Protein AF-E9EGH3-F1 (afdb_monomer)

InterPro domains:
  IPR022085 Oxopyrrolidines biosynthesis cluster protein G [PF12311] (64-178)

Structure (mmCIF, N/CA/C/O backbone):
data_AF-E9EGH3-F1
#
_entry.id   AF-E9EGH3-F1
#
loop_
_atom_site.group_PDB
_atom_site.id
_atom_site.type_symbol
_atom_site.label_atom_id
_atom_site.label_alt_id
_atom_site.label_comp_id
_atom_site.label_asym_id
_atom_site.label_entity_id
_atom_site.label_seq_id
_atom_site.pdbx_PDB_ins_code
_atom_site.Cartn_x
_atom_site.Cartn_y
_atom_site.Cartn_z
_atom_site.occupancy
_atom_site.B_iso_or_equiv
_atom_site.auth_seq_id
_atom_site.auth_comp_id
_atom_site.auth_asym_id
_atom_site.auth_atom_id
_atom_site.pdbx_PDB_model_num
ATOM 1 N N . MET A 1 1 ? 11.524 -20.005 8.565 1.00 51.50 1 MET A N 1
ATOM 2 C CA . MET A 1 1 ? 12.190 -19.286 7.459 1.00 51.50 1 MET A CA 1
ATOM 3 C C . MET A 1 1 ? 12.401 -17.860 7.931 1.00 51.50 1 MET A C 1
ATOM 5 O O . MET A 1 1 ? 11.538 -17.380 8.654 1.00 51.50 1 MET A O 1
ATOM 9 N N . ALA A 1 2 ? 13.545 -17.239 7.644 1.00 59.47 2 ALA A N 1
ATOM 10 C CA . ALA A 1 2 ? 13.712 -15.813 7.928 1.00 59.47 2 ALA A CA 1
ATOM 11 C C . ALA A 1 2 ? 12.783 -15.025 6.990 1.00 59.47 2 ALA A C 1
ATOM 13 O O . ALA A 1 2 ? 12.702 -15.377 5.814 1.00 59.47 2 ALA A O 1
ATOM 14 N N . GLU A 1 3 ? 12.050 -14.038 7.509 1.00 68.88 3 GLU A N 1
ATOM 15 C CA . GLU A 1 3 ? 11.252 -13.142 6.663 1.00 68.88 3 GLU A CA 1
ATOM 16 C C . GLU A 1 3 ? 12.192 -12.324 5.765 1.00 68.88 3 GLU A C 1
ATOM 18 O O . GLU A 1 3 ? 13.293 -11.946 6.180 1.00 68.88 3 GLU A O 1
ATOM 23 N N . GLN A 1 4 ? 11.790 -12.118 4.510 1.00 76.88 4 GLN A N 1
ATOM 24 C CA . GLN A 1 4 ? 12.561 -11.338 3.548 1.00 76.88 4 GLN A CA 1
ATOM 25 C C . GLN A 1 4 ? 12.670 -9.888 4.029 1.00 76.88 4 GLN A C 1
ATOM 27 O O . GLN A 1 4 ? 11.673 -9.274 4.397 1.00 76.88 4 GLN A O 1
ATOM 32 N N . GLN A 1 5 ? 13.879 -9.325 4.003 1.00 81.81 5 GLN A N 1
ATOM 33 C CA . GLN A 1 5 ? 14.077 -7.920 4.344 1.00 81.81 5 GLN A CA 1
ATOM 34 C C . GLN A 1 5 ? 13.374 -7.024 3.318 1.00 81.81 5 GLN A C 1
ATOM 36 O O . GLN A 1 5 ? 13.545 -7.202 2.112 1.00 81.81 5 GLN A O 1
ATOM 41 N N . ILE A 1 6 ? 12.614 -6.047 3.807 1.00 85.62 6 ILE A N 1
ATOM 42 C CA . ILE A 1 6 ? 11.890 -5.091 2.973 1.00 85.62 6 ILE A CA 1
ATOM 43 C C . ILE A 1 6 ? 12.794 -3.886 2.664 1.00 85.62 6 ILE A C 1
ATOM 45 O O . ILE A 1 6 ? 13.386 -3.310 3.579 1.00 85.62 6 ILE A O 1
ATOM 49 N N . ASP A 1 7 ? 12.902 -3.486 1.392 1.00 83.81 7 ASP A N 1
ATOM 50 C CA . ASP A 1 7 ? 13.669 -2.302 0.979 1.00 83.81 7 ASP A CA 1
ATOM 51 C C . ASP A 1 7 ? 12.763 -1.069 0.827 1.00 83.81 7 ASP A C 1
ATOM 53 O O . ASP A 1 7 ? 11.904 -0.998 -0.049 1.00 83.81 7 ASP A O 1
ATOM 57 N N . PHE A 1 8 ? 12.995 -0.058 1.667 1.00 84.69 8 PHE A N 1
ATOM 58 C CA . PHE A 1 8 ? 12.287 1.228 1.637 1.00 84.69 8 PHE A CA 1
ATOM 59 C C . PHE A 1 8 ? 13.170 2.406 1.217 1.00 84.69 8 PHE A C 1
ATOM 61 O O . PHE A 1 8 ? 12.736 3.562 1.285 1.00 84.69 8 PHE A O 1
ATOM 68 N N . SER A 1 9 ? 14.409 2.151 0.786 1.00 82.06 9 SER A N 1
ATOM 69 C CA . SER A 1 9 ? 15.420 3.181 0.495 1.00 82.06 9 SER A CA 1
ATOM 70 C C . SER A 1 9 ? 14.943 4.238 -0.504 1.00 82.06 9 SER A C 1
ATOM 72 O O . SER A 1 9 ? 15.357 5.398 -0.463 1.00 82.06 9 SER A O 1
ATOM 74 N N . ARG A 1 10 ? 14.016 3.855 -1.382 1.00 79.00 10 ARG A N 1
ATOM 75 C CA . ARG A 1 10 ? 13.496 4.701 -2.452 1.00 79.00 10 ARG A CA 1
ATOM 76 C C . ARG A 1 10 ? 12.094 5.254 -2.191 1.00 79.00 10 ARG A C 1
ATOM 78 O O . ARG A 1 10 ? 11.562 5.918 -3.075 1.00 79.00 10 ARG A O 1
ATOM 85 N N . LEU A 1 11 ? 11.493 5.010 -1.028 1.00 80.81 11 LEU A N 1
ATOM 86 C CA . LEU A 1 11 ? 10.106 5.393 -0.741 1.00 80.81 11 LEU A CA 1
ATOM 87 C C . LEU A 1 11 ? 9.911 6.922 -0.673 1.00 80.81 11 LEU A C 1
ATOM 89 O O . LEU A 1 11 ? 8.972 7.459 -1.254 1.00 80.81 11 LEU A O 1
ATOM 93 N N . ARG A 1 12 ? 10.824 7.629 0.006 1.00 73.00 12 ARG A N 1
ATOM 94 C CA . ARG A 1 12 ? 10.679 9.059 0.360 1.00 73.00 12 ARG A CA 1
ATOM 95 C C . ARG A 1 12 ? 11.046 10.023 -0.762 1.00 73.00 12 ARG A C 1
ATOM 97 O O . ARG A 1 12 ? 10.495 11.109 -0.862 1.00 73.00 12 ARG A O 1
ATOM 104 N N . ASN A 1 13 ? 11.949 9.614 -1.646 1.00 72.06 13 ASN A N 1
ATOM 105 C CA . ASN A 1 13 ? 12.476 10.488 -2.698 1.00 72.06 13 ASN A CA 1
ATOM 106 C C . ASN A 1 13 ? 11.563 10.578 -3.930 1.00 72.06 13 ASN A C 1
ATOM 108 O O . ASN A 1 13 ? 11.879 11.299 -4.872 1.00 72.06 13 ASN A O 1
ATOM 112 N N . ARG A 1 14 ? 10.465 9.815 -3.960 1.00 71.88 14 ARG A N 1
ATOM 113 C CA . ARG A 1 14 ? 9.626 9.679 -5.154 1.00 71.88 14 ARG A CA 1
ATOM 114 C C . ARG A 1 14 ? 8.393 10.551 -5.137 1.00 71.88 14 ARG A C 1
ATOM 116 O O . ARG A 1 14 ? 7.870 10.839 -6.205 1.00 71.88 14 ARG A O 1
ATOM 123 N N . ASP A 1 15 ? 7.884 10.942 -3.974 1.00 78.44 15 ASP A N 1
ATOM 124 C CA . ASP A 1 15 ? 6.613 11.647 -3.950 1.00 78.44 15 ASP A CA 1
ATOM 125 C C . ASP A 1 15 ? 6.429 12.575 -2.757 1.00 78.44 15 ASP A C 1
ATOM 127 O O . ASP A 1 15 ? 6.537 12.157 -1.610 1.00 78.44 15 ASP A O 1
ATOM 131 N N . GLU A 1 16 ? 6.076 13.825 -3.048 1.00 82.38 16 GLU A N 1
ATOM 132 C CA . GLU A 1 16 ? 5.828 14.868 -2.049 1.00 82.38 16 GLU A CA 1
ATOM 133 C C . GLU A 1 16 ? 4.604 14.596 -1.164 1.00 82.38 16 GLU A C 1
ATOM 135 O O . GLU A 1 16 ? 4.468 15.200 -0.103 1.00 82.38 16 GLU A O 1
ATOM 140 N N . LEU A 1 17 ? 3.711 13.688 -1.576 1.00 86.56 17 LEU A N 1
ATOM 141 C CA . LEU A 1 17 ? 2.549 13.292 -0.783 1.00 86.56 17 LEU A CA 1
ATOM 142 C C . LEU A 1 17 ? 2.858 12.131 0.176 1.00 86.56 17 LEU A C 1
ATOM 144 O O . LEU A 1 17 ? 1.959 11.707 0.904 1.00 86.56 17 LEU A O 1
ATOM 148 N N . VAL A 1 18 ? 4.088 11.603 0.193 1.00 90.12 18 VAL A N 1
ATOM 149 C CA . VAL A 1 18 ? 4.506 10.601 1.184 1.00 90.12 18 VAL A CA 1
ATOM 150 C C . VAL A 1 18 ? 4.712 11.268 2.543 1.00 90.12 18 VAL A C 1
ATOM 152 O O . VAL A 1 18 ? 5.403 12.275 2.667 1.00 90.12 18 VAL A O 1
ATOM 155 N N . ILE A 1 19 ? 4.113 10.686 3.581 1.00 93.19 19 ILE A N 1
ATOM 156 C CA . ILE A 1 19 ? 4.208 11.182 4.955 1.00 93.19 19 ILE A CA 1
ATOM 157 C C . ILE A 1 19 ? 5.340 10.446 5.681 1.00 93.19 19 ILE A C 1
ATOM 159 O O . ILE A 1 19 ? 5.179 9.294 6.085 1.00 93.19 19 ILE A O 1
ATOM 163 N N . ASP A 1 20 ? 6.468 11.122 5.902 1.00 92.00 20 ASP A N 1
ATOM 164 C CA . ASP A 1 20 ? 7.653 10.534 6.550 1.00 92.00 20 ASP A CA 1
ATOM 165 C C . ASP A 1 20 ? 7.368 9.949 7.935 1.00 92.00 20 ASP A C 1
ATOM 167 O O . ASP A 1 20 ? 7.879 8.886 8.287 1.00 92.00 20 ASP A O 1
ATOM 171 N N . GLU A 1 21 ? 6.547 10.629 8.735 1.00 94.75 21 GLU A N 1
ATOM 172 C CA . GLU A 1 21 ? 6.160 10.146 10.060 1.00 94.75 21 GLU A CA 1
ATOM 173 C C . GLU A 1 21 ? 5.427 8.803 9.972 1.00 94.75 21 GLU A C 1
ATOM 175 O O . GLU A 1 21 ? 5.762 7.864 10.695 1.00 94.75 21 GLU A O 1
ATOM 180 N N . LEU A 1 22 ? 4.489 8.688 9.031 1.00 94.88 22 LEU A N 1
ATOM 181 C CA . LEU A 1 22 ? 3.713 7.476 8.809 1.00 94.88 22 LEU A CA 1
ATOM 182 C C . LEU A 1 22 ? 4.610 6.319 8.353 1.00 94.88 22 LEU A C 1
ATOM 184 O O . LEU A 1 22 ? 4.490 5.207 8.866 1.00 94.88 22 LEU A O 1
ATOM 188 N N . VAL A 1 23 ? 5.559 6.599 7.454 1.00 94.56 23 VAL A N 1
ATOM 189 C CA . VAL A 1 23 ? 6.588 5.636 7.037 1.00 94.56 23 VAL A CA 1
ATOM 190 C C . VAL A 1 23 ? 7.415 5.181 8.236 1.00 94.56 23 VAL A C 1
ATOM 192 O O . VAL A 1 23 ? 7.571 3.986 8.445 1.00 94.56 23 VAL A O 1
ATOM 195 N N . ASN A 1 24 ? 7.931 6.105 9.050 1.00 94.19 24 ASN A N 1
ATOM 196 C CA . ASN A 1 24 ? 8.745 5.755 10.218 1.00 94.19 24 ASN A CA 1
ATOM 197 C C . ASN A 1 24 ? 7.979 4.857 11.200 1.00 94.19 24 ASN A C 1
ATOM 199 O O . ASN A 1 24 ? 8.540 3.883 11.698 1.00 94.19 24 ASN A O 1
ATOM 203 N N . LYS A 1 25 ? 6.699 5.153 11.458 1.00 95.56 25 LYS A N 1
ATOM 204 C CA . LYS A 1 25 ? 5.855 4.316 12.322 1.00 95.56 25 LYS A CA 1
ATOM 205 C C . LYS A 1 25 ? 5.621 2.927 11.734 1.00 95.56 25 LYS A C 1
ATOM 207 O O . LYS A 1 25 ? 5.701 1.950 12.475 1.00 95.56 25 LYS A O 1
ATOM 212 N N . PHE A 1 26 ? 5.409 2.831 10.421 1.00 95.25 26 PHE A N 1
ATOM 213 C CA . PHE A 1 26 ? 5.328 1.543 9.737 1.00 95.25 26 PHE A CA 1
ATOM 214 C C . PHE A 1 26 ? 6.619 0.733 9.911 1.00 95.25 26 PHE A C 1
ATOM 216 O O . PHE A 1 26 ? 6.553 -0.417 10.325 1.00 95.25 26 PHE A O 1
ATOM 223 N N . LEU A 1 27 ? 7.788 1.333 9.655 1.00 92.81 27 LEU A N 1
ATOM 224 C CA . LEU A 1 27 ? 9.081 0.642 9.754 1.00 92.81 27 LEU A CA 1
ATOM 225 C C . LEU A 1 27 ? 9.330 0.089 11.156 1.00 92.81 27 LEU A C 1
ATOM 227 O O . LEU A 1 27 ? 9.709 -1.067 11.306 1.00 92.81 27 LEU A O 1
ATOM 231 N N . LEU A 1 28 ? 9.043 0.888 12.188 1.00 93.19 28 LEU A N 1
ATOM 232 C CA . LEU A 1 28 ? 9.163 0.435 13.572 1.00 93.19 28 LEU A CA 1
ATOM 233 C C . LEU A 1 28 ? 8.292 -0.793 13.833 1.00 93.19 28 LEU A C 1
ATOM 235 O O . LEU A 1 28 ? 8.758 -1.737 14.473 1.00 93.19 28 LEU A O 1
ATOM 239 N N . ALA A 1 29 ? 7.048 -0.774 13.346 1.00 93.19 29 ALA A N 1
ATOM 240 C CA . ALA A 1 29 ? 6.140 -1.904 13.458 1.00 93.19 29 ALA A CA 1
ATOM 241 C C . ALA A 1 29 ? 6.658 -3.117 12.674 1.00 93.19 29 ALA A C 1
ATOM 243 O O . ALA A 1 29 ? 6.612 -4.227 13.202 1.00 93.19 29 ALA A O 1
ATOM 244 N N . ALA A 1 30 ? 7.190 -2.900 11.468 1.00 90.69 30 ALA A N 1
ATOM 245 C CA . ALA A 1 30 ? 7.679 -3.946 10.581 1.00 90.69 30 ALA A CA 1
ATOM 246 C C . ALA A 1 30 ? 8.913 -4.678 11.098 1.00 90.69 30 ALA A C 1
ATOM 248 O O . ALA A 1 30 ? 8.968 -5.904 11.006 1.00 90.69 30 ALA A O 1
ATOM 249 N N . ASP A 1 31 ? 9.830 -3.946 11.724 1.00 90.00 31 ASP A N 1
ATOM 250 C CA . ASP A 1 31 ? 11.038 -4.496 12.338 1.00 90.00 31 ASP A CA 1
ATOM 251 C C . ASP A 1 31 ? 10.766 -5.188 13.686 1.00 90.00 31 ASP A C 1
ATOM 253 O O . ASP A 1 31 ? 11.632 -5.878 14.233 1.00 90.00 31 ASP A O 1
ATOM 257 N N . ALA A 1 32 ? 9.578 -4.997 14.272 1.00 88.62 32 ALA A N 1
ATOM 258 C CA . ALA A 1 32 ? 9.232 -5.614 15.544 1.00 88.62 32 ALA A CA 1
ATOM 259 C C . ALA A 1 32 ? 8.977 -7.124 15.372 1.00 88.62 32 ALA A C 1
ATOM 261 O O . ALA A 1 32 ? 8.274 -7.529 14.440 1.00 88.62 32 ALA A O 1
ATOM 262 N N . PRO A 1 33 ? 9.463 -7.986 16.288 1.00 86.75 33 PRO A N 1
ATOM 263 C CA . PRO A 1 33 ? 9.299 -9.423 16.132 1.00 86.75 33 PRO A CA 1
ATOM 264 C C . PRO A 1 33 ? 7.814 -9.830 16.062 1.00 86.75 33 PRO A C 1
ATOM 266 O O . PRO A 1 33 ? 6.999 -9.324 16.849 1.00 86.75 33 PRO A O 1
ATOM 269 N N . PRO A 1 34 ? 7.437 -10.761 15.165 1.00 84.62 34 PRO A N 1
ATOM 270 C CA . PRO A 1 34 ? 6.063 -11.232 15.048 1.00 84.62 34 PRO A CA 1
ATOM 271 C C . PRO A 1 34 ? 5.478 -11.722 16.377 1.00 84.62 34 PRO A C 1
ATOM 273 O O . PRO A 1 34 ? 6.169 -12.350 17.177 1.00 84.62 34 PRO A O 1
ATOM 276 N N . ARG A 1 35 ? 4.177 -11.471 16.585 1.00 83.00 35 ARG A N 1
ATOM 277 C CA . ARG A 1 35 ? 3.399 -11.932 17.756 1.00 83.00 35 ARG A CA 1
ATOM 278 C C . ARG A 1 35 ? 3.931 -11.450 19.115 1.00 83.00 35 ARG A C 1
ATOM 280 O O . ARG A 1 35 ? 3.707 -12.100 20.134 1.00 83.00 35 ARG A O 1
ATOM 287 N N . THR A 1 36 ? 4.611 -10.306 19.147 1.00 88.00 36 THR A N 1
ATOM 288 C CA . THR A 1 36 ? 5.046 -9.669 20.397 1.00 88.00 36 THR A CA 1
ATOM 289 C C . THR A 1 36 ? 4.117 -8.523 20.812 1.00 88.00 36 THR A C 1
ATOM 291 O O . THR A 1 36 ? 3.523 -7.871 19.947 1.00 88.00 36 THR A O 1
ATOM 294 N N . PRO A 1 37 ? 4.003 -8.227 22.125 1.00 88.75 37 PRO A N 1
ATOM 295 C CA . PRO A 1 37 ? 3.302 -7.033 22.601 1.00 88.75 37 PRO A CA 1
ATOM 296 C C . PRO A 1 37 ? 3.853 -5.736 21.993 1.00 88.75 37 PRO A C 1
ATOM 298 O O . PRO A 1 37 ? 3.074 -4.869 21.61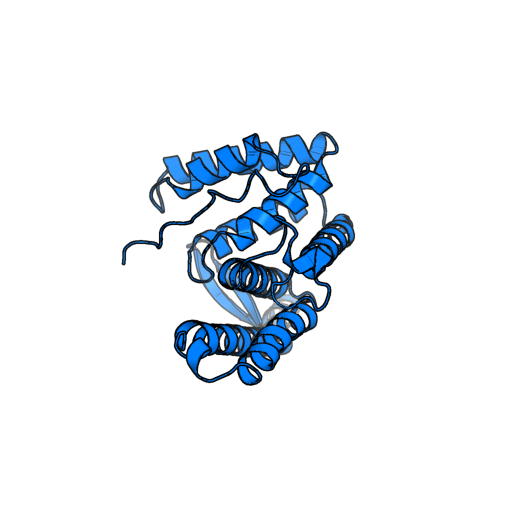6 1.00 88.75 37 PRO A O 1
ATOM 301 N N . ASP A 1 38 ? 5.176 -5.655 21.820 1.00 90.81 38 ASP A N 1
ATOM 302 C CA . ASP A 1 38 ? 5.869 -4.520 21.193 1.00 90.81 38 ASP A CA 1
ATOM 303 C C . ASP A 1 38 ? 5.399 -4.287 19.748 1.00 90.81 38 ASP A C 1
ATOM 305 O O . ASP A 1 38 ? 5.033 -3.171 19.380 1.00 90.81 38 ASP A O 1
ATOM 309 N N . ARG A 1 39 ? 5.303 -5.348 18.930 1.00 88.69 39 ARG A N 1
ATOM 310 C CA . ARG A 1 39 ? 4.768 -5.236 17.563 1.00 88.69 39 ARG A CA 1
ATOM 311 C C . ARG A 1 39 ? 3.335 -4.709 17.555 1.00 88.69 39 ARG A C 1
ATOM 313 O O . ARG A 1 39 ? 3.003 -3.854 16.737 1.00 88.69 39 ARG A O 1
ATOM 320 N N . ARG A 1 40 ? 2.490 -5.193 18.469 1.00 88.94 40 ARG A N 1
ATOM 321 C CA . ARG A 1 40 ? 1.098 -4.734 18.582 1.00 88.94 40 ARG A CA 1
ATOM 322 C C . ARG A 1 40 ? 1.025 -3.249 18.933 1.00 88.94 40 ARG A C 1
ATOM 324 O O . ARG A 1 40 ? 0.254 -2.525 18.310 1.00 88.94 40 ARG A O 1
ATOM 331 N N . GLU A 1 41 ? 1.819 -2.799 19.899 1.00 92.50 41 GLU A N 1
ATOM 332 C CA . GLU A 1 41 ? 1.892 -1.388 20.290 1.00 92.50 41 GLU A CA 1
ATOM 333 C C . GLU A 1 41 ? 2.316 -0.504 19.111 1.00 92.50 41 GLU A C 1
ATOM 335 O O . GLU A 1 41 ? 1.648 0.479 18.795 1.00 92.50 41 GLU A O 1
ATOM 340 N N . LYS A 1 42 ? 3.340 -0.916 18.363 1.00 93.69 42 LYS A N 1
ATOM 341 C CA . LYS A 1 42 ? 3.812 -0.178 17.184 1.00 93.69 42 LYS A CA 1
ATOM 342 C C . LYS A 1 42 ? 2.801 -0.150 16.035 1.00 93.69 42 LYS A C 1
ATOM 344 O O . LYS A 1 42 ? 2.678 0.874 15.366 1.00 93.69 42 LYS A O 1
ATOM 349 N N . ILE A 1 43 ? 2.029 -1.222 15.826 1.00 91.38 43 ILE A N 1
ATOM 350 C CA . ILE A 1 43 ? 0.897 -1.217 14.880 1.00 91.38 43 ILE A CA 1
ATOM 351 C C . ILE A 1 43 ? -0.173 -0.211 15.328 1.00 91.38 43 ILE A C 1
ATOM 353 O O . ILE A 1 43 ? -0.694 0.534 14.500 1.00 91.38 43 ILE A O 1
ATOM 357 N N . ILE A 1 44 ? -0.476 -0.139 16.629 1.00 92.06 44 ILE A N 1
ATOM 358 C CA . ILE A 1 44 ? -1.425 0.844 17.176 1.00 92.06 44 ILE A CA 1
ATOM 359 C C . ILE A 1 44 ? -0.916 2.273 16.955 1.00 92.06 44 ILE A C 1
ATOM 361 O O . ILE A 1 44 ? -1.696 3.149 16.573 1.00 92.06 44 ILE A O 1
ATOM 365 N N . GLU A 1 45 ? 0.378 2.526 17.155 1.00 94.38 45 GLU A N 1
ATOM 366 C CA . GLU A 1 45 ? 0.978 3.832 16.868 1.00 94.38 45 GLU A CA 1
ATOM 367 C C . GLU A 1 45 ? 0.904 4.185 15.380 1.00 94.38 45 GLU A C 1
ATOM 369 O O . GLU A 1 45 ? 0.527 5.305 15.028 1.00 94.38 45 GLU A O 1
ATOM 374 N N . PHE A 1 46 ? 1.222 3.230 14.503 1.00 95.62 46 PHE A N 1
ATOM 375 C CA . PHE A 1 46 ? 1.088 3.387 13.057 1.00 95.62 46 PHE A CA 1
ATOM 376 C C . PHE A 1 46 ? -0.354 3.726 12.668 1.00 95.62 46 PHE A C 1
ATOM 378 O O . PHE A 1 46 ? -0.593 4.710 11.967 1.00 95.62 46 PHE A O 1
ATOM 385 N N . PHE A 1 47 ? -1.333 2.999 13.203 1.00 94.88 47 PHE A N 1
ATOM 386 C CA . PHE A 1 47 ? -2.744 3.271 12.944 1.00 94.88 47 PHE A CA 1
ATOM 387 C C . PHE A 1 47 ? -3.199 4.623 13.510 1.00 94.88 47 PHE A C 1
ATOM 389 O O . PHE A 1 47 ? -3.941 5.360 12.862 1.00 94.88 47 PHE A O 1
ATOM 396 N N . SER A 1 48 ? -2.713 5.006 14.690 1.00 94.75 48 SER A N 1
ATOM 397 C CA . SER A 1 48 ? -2.983 6.325 15.280 1.00 94.75 48 SER A CA 1
ATOM 398 C C . SER A 1 48 ? -2.427 7.457 14.408 1.00 94.75 48 SER A C 1
ATOM 400 O O . SER A 1 48 ? -3.069 8.498 14.255 1.00 94.75 48 SER A O 1
ATOM 402 N N . CYS A 1 49 ? -1.274 7.234 13.774 1.00 96.31 49 CYS A N 1
ATOM 403 C CA . CYS A 1 49 ? -0.686 8.148 12.801 1.00 96.31 49 CYS A CA 1
ATOM 404 C C . CYS A 1 49 ? -1.583 8.288 11.555 1.00 96.31 49 CYS A C 1
ATOM 406 O O . CYS A 1 49 ? -1.932 9.406 11.169 1.00 96.31 49 CYS A O 1
ATOM 408 N N . ILE A 1 50 ? -2.068 7.170 10.993 1.00 95.62 50 ILE A N 1
ATOM 409 C CA . ILE A 1 50 ? -3.061 7.164 9.896 1.00 95.62 50 ILE A CA 1
ATOM 410 C C . ILE A 1 50 ? -4.297 7.980 10.279 1.00 95.62 50 ILE A C 1
ATOM 412 O O . ILE A 1 50 ? -4.757 8.827 9.506 1.00 95.62 50 ILE A O 1
ATOM 416 N N . GLN A 1 51 ? -4.832 7.746 11.479 1.00 94.69 51 GLN A N 1
ATOM 417 C CA . GLN A 1 51 ? -6.001 8.457 11.986 1.00 94.69 51 GLN A CA 1
ATOM 418 C C . GLN A 1 51 ? -5.775 9.957 12.085 1.00 94.69 51 GLN A C 1
ATOM 420 O O . GLN A 1 51 ? -6.647 10.730 11.681 1.00 94.69 51 GLN A O 1
ATOM 425 N N . HIS A 1 52 ? -4.628 10.362 12.627 1.00 95.69 52 HIS A N 1
ATOM 426 C CA . HIS A 1 52 ? -4.271 11.763 12.770 1.00 95.69 52 HIS A CA 1
ATOM 427 C C . HIS A 1 52 ? -4.281 12.464 11.409 1.00 95.69 52 HIS A C 1
ATOM 429 O O . HIS A 1 52 ? -5.060 13.398 11.217 1.00 95.69 52 HIS A O 1
ATOM 435 N N . PHE A 1 53 ? -3.507 11.956 10.444 1.00 96.31 53 PHE A N 1
ATOM 436 C CA . PHE A 1 53 ? -3.385 12.566 9.116 1.00 96.31 53 PHE A CA 1
ATOM 437 C C . PHE A 1 53 ? -4.683 12.518 8.305 1.00 96.31 53 PHE A C 1
ATOM 439 O O . PHE A 1 53 ? -5.012 13.464 7.586 1.00 96.31 53 PHE A O 1
ATOM 446 N N . SER A 1 54 ? -5.474 11.458 8.461 1.00 94.25 54 SER A N 1
ATOM 447 C CA . SER A 1 54 ? -6.790 11.369 7.820 1.00 94.25 54 SER A CA 1
ATOM 448 C C . SER A 1 54 ? -7.747 12.451 8.335 1.00 94.25 54 SER A C 1
ATOM 450 O O . SER A 1 54 ? -8.448 13.085 7.545 1.00 94.25 54 SER A O 1
ATOM 452 N N . LYS A 1 55 ? -7.752 12.711 9.651 1.00 92.81 55 LYS A N 1
ATOM 453 C CA . LYS A 1 55 ? -8.630 13.706 10.294 1.00 92.81 55 LYS A CA 1
ATOM 454 C C . LYS A 1 55 ? -8.186 15.150 10.056 1.00 92.81 55 LYS A C 1
ATOM 456 O O . LYS A 1 55 ? -9.023 16.047 10.092 1.00 92.81 55 LYS A O 1
ATOM 461 N N . THR A 1 56 ? -6.903 15.383 9.790 1.00 93.69 56 THR A N 1
ATOM 462 C CA . THR A 1 56 ? -6.348 16.715 9.497 1.00 93.69 56 THR A CA 1
ATOM 463 C C . THR A 1 56 ? -6.386 17.080 8.009 1.00 93.69 56 THR A C 1
ATOM 465 O O . THR A 1 56 ? -5.838 18.102 7.610 1.00 93.69 56 THR A O 1
ATOM 468 N N . GLY A 1 57 ? -7.084 16.292 7.181 1.00 91.25 57 GLY A N 1
ATOM 469 C CA . GLY A 1 57 ? -7.313 16.602 5.766 1.00 91.25 57 GLY A CA 1
ATOM 470 C C . GLY A 1 57 ? -6.240 16.072 4.811 1.00 91.25 57 GLY A C 1
ATOM 471 O O . GLY A 1 57 ? -6.312 16.339 3.614 1.00 91.25 57 GLY A O 1
ATOM 472 N N . HIS A 1 58 ? -5.291 15.268 5.295 1.00 95.00 58 HIS A N 1
ATOM 473 C CA . HIS A 1 58 ? -4.210 14.680 4.494 1.00 95.00 58 HIS A CA 1
ATOM 474 C C . HIS A 1 58 ? -4.543 13.275 3.968 1.00 95.00 58 HIS A C 1
ATOM 476 O O . HIS A 1 58 ? -3.649 12.476 3.699 1.00 95.00 58 HIS A O 1
ATOM 482 N N . VAL A 1 59 ? -5.827 12.953 3.786 1.00 94.19 59 VAL A N 1
ATOM 483 C CA . VAL A 1 59 ? -6.277 11.609 3.374 1.00 94.19 59 VAL A CA 1
ATOM 484 C C . VAL A 1 59 ? -5.625 11.126 2.069 1.00 94.19 59 VAL A C 1
ATOM 486 O O . VAL A 1 59 ? -5.245 9.966 1.959 1.00 94.19 59 VAL A O 1
ATOM 489 N N . LEU A 1 60 ? -5.397 12.019 1.099 1.00 94.25 60 LEU A N 1
ATOM 490 C CA . LEU A 1 60 ? -4.738 11.658 -0.163 1.00 94.25 60 LEU A CA 1
ATOM 491 C C . LEU A 1 60 ? -3.249 11.322 0.022 1.00 94.25 60 LEU A C 1
ATOM 493 O O . LEU A 1 60 ? -2.727 10.440 -0.663 1.00 94.25 60 LEU A O 1
ATOM 497 N N . CYS A 1 61 ? -2.579 12.000 0.957 1.00 94.50 61 CYS A N 1
ATOM 498 C CA . CYS A 1 61 ? -1.199 11.710 1.345 1.00 94.50 61 CYS A CA 1
ATOM 499 C C . CYS A 1 61 ? -1.114 10.355 2.056 1.00 94.50 61 CYS A C 1
ATOM 501 O O . CYS A 1 61 ? -0.230 9.552 1.762 1.00 94.50 61 CYS A O 1
ATOM 503 N N . VAL A 1 62 ? -2.083 10.056 2.929 1.00 95.69 62 VAL A N 1
ATOM 504 C CA . VAL A 1 62 ? -2.214 8.738 3.569 1.00 95.69 62 VAL A CA 1
ATOM 505 C C . VAL A 1 62 ? -2.377 7.649 2.509 1.00 95.69 62 VAL A C 1
ATOM 507 O O . VAL A 1 62 ? -1.583 6.714 2.486 1.00 95.69 62 VAL A O 1
ATOM 510 N N . PHE A 1 63 ? -3.325 7.795 1.577 1.00 95.25 63 PHE A N 1
ATOM 511 C CA . PHE A 1 63 ? -3.532 6.830 0.490 1.00 95.25 63 PHE A CA 1
ATOM 512 C C . PHE A 1 63 ? -2.274 6.620 -0.351 1.00 95.25 63 PHE A C 1
ATOM 514 O O . PHE A 1 63 ? -1.860 5.482 -0.561 1.00 95.25 63 PHE A O 1
ATOM 521 N N . THR A 1 64 ? -1.625 7.708 -0.775 1.00 94.12 64 THR A N 1
ATOM 522 C CA . THR A 1 64 ? -0.352 7.630 -1.505 1.00 94.12 64 THR A CA 1
ATOM 523 C C . THR A 1 64 ? 0.703 6.867 -0.706 1.00 94.12 64 THR A C 1
ATOM 525 O O . THR A 1 64 ? 1.387 6.007 -1.260 1.00 94.12 64 THR A O 1
ATOM 528 N N . THR A 1 65 ? 0.838 7.173 0.585 1.00 95.19 65 THR A N 1
ATOM 529 C CA . THR A 1 65 ? 1.845 6.547 1.445 1.00 95.19 65 THR A CA 1
ATOM 530 C C . THR A 1 65 ? 1.585 5.049 1.581 1.00 95.19 65 THR A C 1
ATOM 532 O O . THR A 1 65 ? 2.516 4.269 1.419 1.00 95.19 65 THR A O 1
ATOM 535 N N . LEU A 1 66 ? 0.332 4.630 1.795 1.00 95.38 66 LEU A N 1
ATOM 536 C CA . LEU A 1 66 ? -0.035 3.213 1.902 1.00 95.38 66 LEU A CA 1
ATOM 537 C C . LEU A 1 66 ? 0.203 2.450 0.591 1.00 95.38 66 LEU A C 1
ATOM 539 O O . LEU A 1 66 ? 0.771 1.365 0.627 1.00 95.38 66 LEU A O 1
ATOM 543 N N . ILE A 1 67 ? -0.142 3.034 -0.564 1.00 94.00 67 ILE A N 1
ATOM 544 C CA . ILE A 1 67 ? 0.136 2.445 -1.890 1.00 94.00 67 ILE A CA 1
ATOM 545 C C . ILE A 1 67 ? 1.642 2.242 -2.087 1.00 94.00 67 ILE A C 1
ATOM 547 O O . ILE A 1 67 ? 2.087 1.192 -2.549 1.00 94.00 67 ILE A O 1
ATOM 551 N N . ARG A 1 68 ? 2.450 3.245 -1.729 1.00 93.62 68 ARG A N 1
ATOM 552 C CA . ARG A 1 68 ? 3.908 3.159 -1.860 1.00 93.62 68 ARG A CA 1
ATOM 553 C C . ARG A 1 68 ? 4.508 2.156 -0.870 1.00 93.62 68 ARG A C 1
ATOM 555 O O . ARG A 1 68 ? 5.391 1.403 -1.262 1.00 93.62 68 ARG A O 1
ATOM 562 N N . LEU A 1 69 ? 4.005 2.084 0.364 1.00 95.31 69 LEU A N 1
ATOM 563 C CA . LEU A 1 69 ? 4.403 1.042 1.316 1.00 95.31 69 LEU A CA 1
ATOM 564 C C . LEU A 1 69 ? 4.094 -0.351 0.757 1.00 95.31 69 LEU A C 1
ATOM 566 O O . LEU A 1 69 ? 4.997 -1.178 0.698 1.00 95.31 69 LEU A O 1
ATOM 570 N N . ALA A 1 70 ? 2.874 -0.573 0.261 1.00 94.56 70 ALA A N 1
ATOM 571 C CA . ALA A 1 70 ? 2.461 -1.835 -0.351 1.00 94.56 70 ALA A CA 1
ATOM 572 C C . ALA A 1 70 ? 3.370 -2.263 -1.513 1.00 94.56 70 ALA A C 1
ATOM 574 O O . ALA A 1 70 ? 3.717 -3.435 -1.617 1.00 94.56 70 ALA A O 1
ATOM 575 N N . SER A 1 71 ? 3.811 -1.313 -2.345 1.00 93.25 71 SER A N 1
ATOM 576 C CA . SER A 1 71 ? 4.748 -1.602 -3.439 1.00 93.25 71 SER A CA 1
ATOM 577 C C . SER A 1 71 ? 6.129 -2.061 -2.958 1.00 93.25 71 SER A C 1
ATOM 579 O O . SER A 1 71 ? 6.805 -2.809 -3.649 1.00 93.25 71 SER A O 1
ATOM 581 N N . CYS A 1 72 ? 6.573 -1.655 -1.768 1.00 93.25 72 CYS A N 1
ATOM 582 C CA . CYS A 1 72 ? 7.881 -2.063 -1.253 1.00 93.25 72 CYS A CA 1
ATOM 583 C C . CYS A 1 72 ? 7.846 -3.426 -0.552 1.00 93.25 72 CYS A C 1
ATOM 585 O O . CYS A 1 72 ? 8.880 -4.080 -0.459 1.00 93.25 72 CYS A O 1
ATOM 587 N N . ILE A 1 73 ? 6.689 -3.859 -0.046 1.00 92.50 73 ILE A N 1
ATOM 588 C CA . ILE A 1 73 ? 6.563 -5.101 0.723 1.00 92.50 73 ILE A CA 1
ATOM 589 C C . ILE A 1 73 ? 6.549 -6.294 -0.247 1.00 92.50 73 ILE A C 1
ATOM 591 O O . ILE A 1 73 ? 5.671 -6.337 -1.106 1.00 92.50 73 ILE A O 1
ATOM 595 N N . PRO A 1 74 ? 7.441 -7.293 -0.114 1.00 89.50 74 PRO A N 1
ATOM 596 C CA . PRO A 1 74 ? 7.385 -8.492 -0.944 1.00 89.50 74 PRO A CA 1
ATOM 597 C C . PRO A 1 74 ? 6.007 -9.149 -0.876 1.00 89.50 74 PRO A C 1
ATOM 599 O O . PRO A 1 74 ? 5.394 -9.228 0.188 1.00 89.50 74 PRO A O 1
ATOM 602 N N . HIS A 1 75 ? 5.505 -9.604 -2.015 1.00 83.81 75 HIS A N 1
ATOM 603 C CA . HIS A 1 75 ? 4.157 -10.154 -2.137 1.00 83.81 75 HIS A CA 1
ATOM 604 C C . HIS A 1 75 ? 3.839 -11.343 -1.210 1.00 83.81 75 HIS A C 1
ATOM 606 O O . HIS A 1 75 ? 2.679 -11.578 -0.881 1.00 83.81 75 HIS A O 1
ATOM 612 N N . ASP A 1 76 ? 4.847 -12.121 -0.823 1.00 80.00 76 ASP A N 1
ATOM 613 C CA . ASP A 1 76 ? 4.737 -13.293 0.047 1.00 80.00 76 ASP A CA 1
ATOM 614 C C . ASP A 1 76 ? 5.021 -12.950 1.517 1.00 80.00 76 ASP A C 1
ATOM 616 O O . ASP A 1 76 ? 4.911 -13.805 2.402 1.00 80.00 76 ASP A O 1
ATOM 620 N N . HIS A 1 77 ? 5.345 -11.688 1.804 1.00 87.38 77 HIS A N 1
ATOM 621 C CA . HIS A 1 77 ? 5.585 -11.216 3.153 1.00 87.38 77 HIS A CA 1
ATOM 622 C C . HIS A 1 77 ? 4.269 -11.077 3.928 1.00 87.38 77 HIS A C 1
ATOM 624 O O . HIS A 1 77 ? 3.288 -10.503 3.457 1.00 87.38 77 HIS A O 1
ATOM 630 N N . SER A 1 78 ? 4.283 -11.508 5.192 1.00 87.88 78 SER A N 1
ATOM 631 C CA . SER A 1 78 ? 3.180 -11.343 6.156 1.00 87.88 78 SER A CA 1
ATOM 632 C C . SER A 1 78 ? 2.601 -9.916 6.223 1.00 87.88 78 SER A C 1
ATOM 634 O O . SER A 1 78 ? 1.387 -9.755 6.353 1.00 87.88 78 SER A O 1
ATOM 636 N N . TRP A 1 79 ? 3.439 -8.888 6.043 1.00 91.25 79 TRP A N 1
ATOM 637 C CA . TRP A 1 79 ? 3.042 -7.484 6.063 1.00 91.25 79 TRP A CA 1
ATOM 638 C C . TRP A 1 79 ? 2.093 -7.073 4.942 1.00 91.25 79 TRP A C 1
ATOM 640 O O . TRP A 1 79 ? 1.399 -6.078 5.119 1.00 91.25 79 TRP A O 1
ATOM 650 N N . GLN A 1 80 ? 2.002 -7.821 3.836 1.00 88.81 80 GLN A N 1
ATOM 651 C CA . GLN A 1 80 ? 0.976 -7.570 2.817 1.00 88.81 80 GLN A CA 1
ATOM 652 C C . GLN A 1 80 ? -0.428 -7.696 3.415 1.00 88.81 80 GLN A C 1
ATOM 654 O O . GLN A 1 80 ? -1.262 -6.803 3.270 1.00 88.81 80 GLN A O 1
ATOM 659 N N . ARG A 1 81 ? -0.657 -8.776 4.173 1.00 85.81 81 ARG A N 1
ATOM 660 C CA . ARG A 1 81 ? -1.935 -9.034 4.844 1.00 85.81 81 ARG A CA 1
ATOM 661 C C . ARG A 1 81 ? -2.173 -8.068 6.000 1.00 85.81 81 ARG A C 1
ATOM 663 O O . ARG A 1 81 ? -3.264 -7.521 6.124 1.00 85.81 81 ARG A O 1
ATOM 670 N N . ASP A 1 82 ? -1.151 -7.819 6.818 1.00 89.56 82 ASP A N 1
ATOM 671 C CA . ASP A 1 82 ? -1.278 -6.877 7.936 1.00 89.56 82 ASP A CA 1
ATOM 672 C C . ASP A 1 82 ? -1.595 -5.455 7.438 1.00 89.56 82 ASP A C 1
ATOM 674 O O . ASP A 1 82 ? -2.429 -4.759 8.019 1.00 89.56 82 ASP A O 1
ATOM 678 N N . LEU A 1 83 ? -0.984 -5.028 6.326 1.00 91.56 83 LEU A N 1
ATOM 679 C CA . LEU A 1 83 ? -1.276 -3.738 5.705 1.00 91.56 83 LEU A CA 1
ATOM 680 C C . LEU A 1 83 ? -2.693 -3.691 5.114 1.00 91.56 83 LEU A C 1
ATOM 682 O O . LEU A 1 83 ? -3.352 -2.658 5.233 1.00 91.56 83 LEU A O 1
ATOM 686 N N . ALA A 1 84 ? -3.183 -4.790 4.530 1.00 89.12 84 ALA A N 1
ATOM 687 C CA . ALA A 1 84 ? -4.566 -4.893 4.056 1.00 89.12 84 ALA A CA 1
ATOM 688 C C . ALA A 1 84 ? -5.567 -4.772 5.219 1.00 89.12 84 ALA A C 1
ATOM 690 O O . ALA A 1 84 ? -6.519 -3.997 5.136 1.00 89.12 84 ALA A O 1
ATOM 691 N N . THR A 1 85 ? -5.278 -5.409 6.358 1.00 87.75 85 THR A N 1
ATOM 692 C CA . THR A 1 85 ? -6.094 -5.281 7.579 1.00 87.75 85 THR A CA 1
ATOM 693 C C . THR A 1 85 ? -6.098 -3.842 8.102 1.00 87.75 85 THR A C 1
ATOM 695 O O . THR A 1 85 ? -7.143 -3.296 8.453 1.00 87.75 85 THR A O 1
ATOM 698 N N . VAL A 1 86 ? -4.936 -3.178 8.128 1.00 90.38 86 VAL A N 1
ATOM 699 C CA . VAL A 1 86 ? -4.839 -1.753 8.493 1.00 90.38 86 VAL A CA 1
ATOM 700 C C . VAL A 1 86 ? -5.674 -0.881 7.552 1.00 90.38 86 VAL A C 1
ATOM 702 O O . VAL A 1 86 ? -6.331 0.065 7.997 1.00 90.38 86 VAL A O 1
ATOM 705 N N . PHE A 1 87 ? -5.657 -1.190 6.258 1.00 91.00 87 PHE A N 1
ATOM 706 C CA . PHE A 1 87 ? -6.435 -0.479 5.257 1.00 91.00 87 PHE A CA 1
ATOM 707 C C . PHE A 1 87 ? -7.941 -0.644 5.481 1.00 91.00 87 PHE A C 1
ATOM 709 O O . PHE A 1 87 ? -8.665 0.353 5.521 1.00 91.00 87 PHE A O 1
ATOM 716 N N . GLU A 1 88 ? -8.411 -1.872 5.691 1.00 88.62 88 GLU A N 1
ATOM 717 C CA . GLU A 1 88 ? -9.810 -2.162 6.010 1.00 88.62 88 GLU A CA 1
ATOM 718 C C . GLU A 1 88 ? -10.256 -1.399 7.264 1.00 88.62 88 GLU A C 1
ATOM 720 O O . GLU A 1 88 ? -11.225 -0.637 7.223 1.00 88.62 88 GLU A O 1
ATOM 725 N N . GLN A 1 89 ? -9.479 -1.489 8.349 1.00 89.00 89 GLN A N 1
ATOM 726 C CA . GLN A 1 89 ? -9.766 -0.775 9.594 1.00 89.00 89 GLN A CA 1
ATOM 727 C C . GLN A 1 89 ? -9.792 0.744 9.406 1.00 89.00 89 GLN A C 1
ATOM 729 O O . GLN A 1 89 ? -10.601 1.431 10.037 1.00 89.00 89 GLN A O 1
ATOM 734 N N . MET A 1 90 ? -8.923 1.294 8.552 1.00 91.62 90 MET A N 1
ATOM 735 C CA . MET A 1 90 ? -8.923 2.718 8.217 1.00 91.62 90 MET A CA 1
ATOM 736 C C . MET A 1 90 ? -10.233 3.110 7.519 1.00 91.62 90 MET A C 1
ATOM 738 O O . MET A 1 90 ? -10.831 4.137 7.856 1.00 91.62 90 MET A O 1
ATOM 742 N N . PHE A 1 91 ? -10.708 2.310 6.567 1.00 89.19 91 PHE A N 1
ATOM 743 C CA . PHE A 1 91 ? -11.957 2.589 5.861 1.00 89.19 91 PHE A CA 1
ATOM 744 C C . PHE A 1 91 ? -13.192 2.414 6.735 1.00 89.19 91 PHE A C 1
ATOM 746 O O . PHE A 1 91 ? -14.102 3.242 6.663 1.00 89.19 91 PHE A O 1
ATOM 753 N N . GLU A 1 92 ? -13.207 1.405 7.594 1.00 88.44 92 GLU A N 1
ATOM 754 C CA . GLU A 1 92 ? -14.319 1.149 8.501 1.00 88.44 92 GLU A CA 1
ATOM 755 C C . GLU A 1 92 ? -14.423 2.216 9.601 1.00 88.44 92 GLU A C 1
ATOM 757 O O . GLU A 1 92 ? -15.503 2.753 9.850 1.00 88.44 92 GLU A O 1
ATOM 762 N N . ASN A 1 93 ? -13.295 2.585 10.218 1.00 89.12 93 ASN A N 1
ATOM 763 C CA . ASN A 1 93 ? -13.304 3.337 11.478 1.00 89.12 93 ASN A CA 1
ATOM 764 C C . ASN A 1 93 ? -12.875 4.804 11.355 1.00 89.12 93 ASN A C 1
ATOM 766 O O . ASN A 1 93 ? -13.079 5.587 12.286 1.00 89.12 93 ASN A O 1
ATOM 770 N N . VAL A 1 94 ? -12.234 5.196 10.250 1.00 89.38 94 VAL A N 1
ATOM 771 C CA . VAL A 1 94 ? -11.536 6.491 10.162 1.00 89.38 94 VAL A CA 1
ATOM 772 C C . VAL A 1 94 ? -12.049 7.332 9.006 1.00 89.38 94 VAL A C 1
ATOM 774 O O . VAL A 1 94 ? -12.491 8.463 9.206 1.00 89.38 94 VAL A O 1
ATOM 777 N N . VAL A 1 95 ? -11.958 6.796 7.793 1.00 89.38 95 VAL A N 1
ATOM 778 C CA . VAL A 1 95 ? -12.152 7.563 6.558 1.00 89.38 95 VAL A CA 1
ATOM 779 C C . VAL A 1 95 ? -13.557 7.350 5.981 1.00 89.38 95 VAL A C 1
ATOM 781 O O . VAL A 1 95 ? -14.156 8.277 5.425 1.00 89.38 95 VAL A O 1
ATOM 784 N N . GLY A 1 96 ? -14.120 6.157 6.177 1.00 87.94 96 GLY A N 1
ATOM 785 C CA . GLY A 1 96 ? -15.418 5.749 5.657 1.00 87.94 96 GLY A CA 1
ATOM 786 C C . GLY A 1 96 ? -15.337 5.208 4.229 1.00 87.94 96 GLY A C 1
ATOM 787 O O . GLY A 1 96 ? -14.723 5.812 3.350 1.00 87.94 96 GLY A O 1
ATOM 788 N N . TRP A 1 97 ? -16.064 4.121 3.963 1.00 86.94 97 TRP A N 1
ATOM 789 C CA . TRP A 1 97 ? -16.143 3.454 2.652 1.00 86.94 97 TRP A CA 1
ATOM 790 C C . TRP A 1 97 ? -16.530 4.361 1.475 1.00 86.94 97 TRP A C 1
ATOM 792 O O . TRP A 1 97 ? -16.140 4.100 0.345 1.00 86.94 97 TRP A O 1
ATOM 802 N N . LYS A 1 98 ? -17.217 5.483 1.723 1.00 86.25 98 LYS A N 1
ATOM 803 C CA . LYS A 1 98 ? -17.544 6.495 0.696 1.00 86.25 98 LYS A CA 1
ATOM 804 C C . LYS A 1 98 ? -16.320 7.157 0.044 1.00 86.25 98 LYS A C 1
ATOM 806 O O . LYS A 1 98 ? -16.467 7.896 -0.921 1.00 86.25 98 LYS A O 1
ATOM 811 N N . LYS A 1 99 ? -15.136 6.986 0.632 1.00 87.50 99 LYS A N 1
ATOM 812 C CA . LYS A 1 99 ? -13.864 7.526 0.142 1.00 87.50 99 LYS A CA 1
ATOM 813 C C . LYS A 1 99 ? -13.069 6.505 -0.668 1.00 87.50 99 LYS A C 1
ATOM 815 O O . LYS A 1 99 ? -11.953 6.817 -1.074 1.00 87.50 99 LYS A O 1
ATOM 820 N N . LEU A 1 100 ? -13.619 5.309 -0.895 1.00 86.69 100 LEU A N 1
ATOM 821 C CA . LEU A 1 100 ? -12.952 4.265 -1.667 1.00 86.69 100 LEU A CA 1
ATOM 822 C C . LEU A 1 100 ? -12.655 4.752 -3.090 1.00 86.69 100 LEU A C 1
ATOM 824 O O . LEU A 1 100 ? -11.514 4.659 -3.521 1.00 86.69 100 LEU A O 1
ATOM 828 N N . ASP A 1 101 ? -13.601 5.440 -3.732 1.00 86.44 101 ASP A N 1
ATOM 829 C CA . ASP A 1 101 ? -13.405 6.068 -5.045 1.00 86.44 101 ASP A CA 1
ATOM 830 C C . ASP A 1 101 ? -12.223 7.061 -5.069 1.00 86.44 101 ASP A C 1
ATOM 832 O O . ASP A 1 101 ? -11.567 7.260 -6.091 1.00 86.44 101 ASP A O 1
ATOM 836 N N . GLU A 1 102 ? -11.948 7.748 -3.953 1.00 90.50 102 GLU A N 1
ATOM 837 C CA . GLU A 1 102 ? -10.790 8.645 -3.856 1.00 90.50 102 GLU A CA 1
ATOM 838 C C . GLU A 1 102 ? -9.484 7.860 -3.759 1.00 90.50 102 GLU A C 1
ATOM 840 O O . GLU A 1 102 ? -8.485 8.287 -4.337 1.00 90.50 102 GLU A O 1
ATOM 845 N N . PHE A 1 103 ? -9.490 6.720 -3.067 1.00 90.62 103 PHE A N 1
ATOM 846 C CA . PHE A 1 103 ? -8.355 5.804 -3.043 1.00 90.62 103 PHE A CA 1
ATOM 847 C C . PHE A 1 103 ? -8.111 5.178 -4.417 1.00 90.62 103 PHE A C 1
ATOM 849 O O . PHE A 1 103 ? -6.980 5.218 -4.894 1.00 90.62 103 PHE A O 1
ATOM 856 N N . GLU A 1 104 ? -9.155 4.690 -5.086 1.00 87.25 104 GLU A N 1
ATOM 857 C CA . GLU A 1 104 ? -9.083 4.134 -6.443 1.00 87.25 104 GLU A CA 1
ATOM 858 C C . GLU A 1 104 ? -8.461 5.140 -7.416 1.00 87.25 104 GLU A C 1
ATOM 860 O O . GLU A 1 104 ? -7.492 4.829 -8.102 1.00 87.25 104 GLU A O 1
ATOM 865 N N . LYS A 1 105 ? -8.900 6.403 -7.377 1.00 87.88 105 LYS A N 1
ATOM 866 C CA . LYS A 1 105 ? -8.288 7.475 -8.179 1.00 87.88 105 LYS A CA 1
ATOM 867 C C . LYS A 1 105 ? -6.815 7.708 -7.853 1.00 87.88 105 LYS A C 1
ATOM 869 O O . LYS A 1 105 ? -6.051 8.104 -8.733 1.00 87.88 105 LYS A O 1
ATOM 874 N N . GLN A 1 106 ? -6.401 7.549 -6.595 1.00 90.38 106 GLN A N 1
ATOM 875 C CA . GLN A 1 106 ? -4.978 7.628 -6.249 1.00 90.38 106 GLN A CA 1
ATOM 876 C C . GLN A 1 106 ? -4.218 6.425 -6.798 1.00 90.38 106 GLN A C 1
ATOM 878 O O . GLN A 1 106 ? -3.132 6.607 -7.342 1.00 90.38 106 GLN A O 1
ATOM 883 N N . LEU A 1 107 ? -4.800 5.231 -6.716 1.00 89.56 107 LEU A N 1
ATOM 884 C CA . LEU A 1 107 ? -4.225 4.009 -7.259 1.00 89.56 107 LEU A CA 1
ATOM 885 C C . LEU A 1 107 ? -4.021 4.110 -8.776 1.00 89.56 107 LEU A C 1
ATOM 887 O O . LEU A 1 107 ? -2.901 3.918 -9.243 1.00 89.56 107 LEU A O 1
ATOM 891 N N . GLU A 1 108 ? -5.040 4.530 -9.528 1.00 86.06 108 GLU A N 1
ATOM 892 C CA . GLU A 1 108 ? -4.969 4.758 -10.980 1.00 86.06 108 GLU A CA 1
ATOM 893 C C . GLU A 1 108 ? -3.874 5.765 -11.359 1.00 86.06 108 GLU A C 1
ATOM 895 O O . GLU A 1 108 ? -3.070 5.518 -12.259 1.00 86.06 108 GLU A O 1
ATOM 900 N N . LYS A 1 109 ? -3.773 6.883 -10.624 1.00 87.38 109 LYS A N 1
ATOM 901 C CA . LYS A 1 109 ? -2.704 7.879 -10.820 1.00 87.38 109 LYS A CA 1
ATOM 902 C C . LYS A 1 109 ? -1.312 7.319 -10.576 1.00 87.38 109 LYS A C 1
ATOM 904 O O . LYS A 1 109 ? -0.348 7.868 -11.099 1.00 87.38 109 LYS A O 1
ATOM 909 N N . ARG A 1 110 ? -1.175 6.290 -9.737 1.00 87.06 110 ARG A N 1
ATOM 910 C CA . ARG A 1 110 ? 0.102 5.592 -9.549 1.00 87.06 110 ARG A CA 1
ATOM 911 C C . ARG A 1 110 ? 0.330 4.541 -10.615 1.00 87.06 110 ARG A C 1
ATOM 913 O O . ARG A 1 110 ? 1.475 4.297 -10.978 1.00 87.06 110 ARG A O 1
ATOM 920 N N . TRP A 1 111 ? -0.744 3.980 -11.150 1.00 85.00 111 TRP A N 1
ATOM 921 C CA . TRP A 1 111 ? -0.681 2.871 -12.084 1.00 85.00 111 TRP A CA 1
ATOM 922 C C . TRP A 1 111 ? -0.001 3.229 -13.416 1.00 85.00 111 TRP A C 1
ATOM 924 O O . TRP A 1 111 ? 0.615 2.390 -14.072 1.00 85.00 111 TRP A O 1
ATOM 934 N N . ILE A 1 112 ? -0.059 4.506 -13.808 1.00 82.00 112 ILE A N 1
ATOM 935 C CA . ILE A 1 112 ? 0.619 5.007 -15.015 1.00 82.00 112 ILE A CA 1
ATOM 936 C C . ILE A 1 112 ? 2.150 4.895 -14.935 1.00 82.00 112 ILE A C 1
ATOM 938 O O . ILE A 1 112 ? 2.806 4.845 -15.969 1.00 82.00 112 ILE A O 1
ATOM 942 N N . PHE A 1 113 ? 2.714 4.823 -13.723 1.00 85.00 113 PHE A N 1
ATOM 943 C CA . PHE A 1 113 ? 4.153 4.704 -13.461 1.00 85.00 113 PHE A CA 1
ATOM 944 C C . PHE A 1 113 ? 4.630 3.243 -13.467 1.00 85.00 113 PHE A C 1
ATOM 946 O O . PHE A 1 113 ? 5.574 2.885 -12.757 1.00 85.00 113 PHE A O 1
ATOM 953 N N . ASN A 1 114 ? 3.945 2.385 -14.221 1.00 83.69 114 ASN A N 1
ATOM 954 C CA . ASN A 1 114 ? 4.362 1.006 -14.424 1.00 83.69 114 ASN A CA 1
ATOM 955 C C . ASN A 1 114 ? 5.662 0.957 -15.254 1.00 83.69 114 ASN A C 1
ATOM 957 O O . ASN A 1 114 ? 5.885 1.828 -16.102 1.00 83.69 114 ASN A O 1
ATOM 961 N N . PRO A 1 115 ? 6.513 -0.062 -15.048 1.00 79.38 115 PRO A N 1
ATOM 962 C CA . PRO A 1 115 ? 7.816 -0.158 -15.712 1.00 79.38 115 PRO A CA 1
ATOM 963 C C . PRO A 1 115 ? 7.738 -0.405 -17.228 1.00 79.38 115 PRO A C 1
ATOM 965 O O . PRO A 1 115 ? 8.769 -0.388 -17.89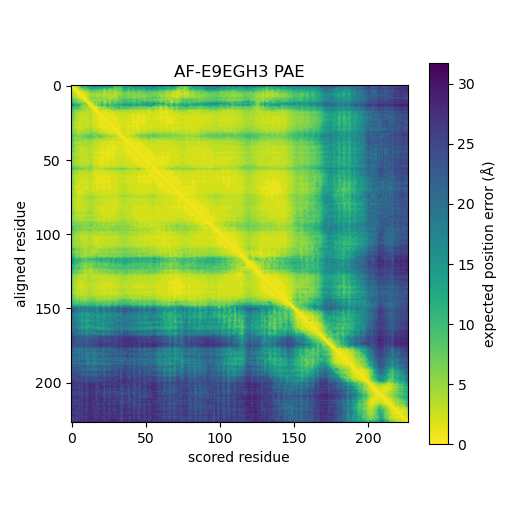8 1.00 79.38 115 PRO A O 1
ATOM 968 N N . TRP A 1 116 ? 6.543 -0.636 -17.775 1.00 77.56 116 TRP A N 1
ATOM 969 C CA . TRP A 1 116 ? 6.306 -0.905 -19.196 1.00 77.56 116 TRP A CA 1
ATOM 970 C C . TRP A 1 116 ? 5.596 0.246 -19.912 1.00 77.56 116 TRP A C 1
ATOM 972 O O . TRP A 1 116 ? 5.069 0.069 -21.010 1.00 77.56 116 TRP A O 1
ATOM 982 N N . CYS A 1 117 ? 5.579 1.438 -19.313 1.00 74.62 117 CYS A N 1
ATOM 983 C CA . CYS A 1 117 ? 5.004 2.610 -19.953 1.00 74.62 117 CYS A CA 1
ATOM 984 C C . CYS A 1 117 ? 5.731 2.920 -21.274 1.00 74.62 117 CYS A C 1
ATOM 986 O O . CYS A 1 117 ? 6.958 2.943 -21.325 1.00 74.62 117 CYS A O 1
ATOM 988 N N . SER A 1 118 ? 4.979 3.193 -22.344 1.00 70.38 118 SER A N 1
ATOM 989 C CA . SER A 1 118 ? 5.544 3.537 -23.658 1.00 70.38 118 SER A CA 1
ATOM 990 C C . SER A 1 118 ? 6.071 4.974 -23.745 1.00 70.38 118 SER A C 1
ATOM 992 O O . SER A 1 118 ? 6.655 5.350 -24.758 1.00 70.38 118 SER A O 1
ATOM 994 N N . ASP A 1 119 ? 5.820 5.800 -22.729 1.00 79.31 119 ASP A N 1
ATOM 995 C CA . ASP A 1 119 ? 6.283 7.184 -22.676 1.00 79.31 119 ASP A CA 1
ATOM 996 C C . ASP A 1 119 ? 7.691 7.253 -22.062 1.00 79.31 119 ASP A C 1
ATOM 998 O O . ASP A 1 119 ? 7.883 7.019 -20.865 1.00 79.31 119 ASP A O 1
ATOM 1002 N N . GLU A 1 120 ? 8.686 7.604 -22.881 1.00 75.75 120 GLU A N 1
ATOM 1003 C CA . GLU A 1 120 ? 10.081 7.759 -22.452 1.00 75.75 120 GLU A CA 1
ATOM 1004 C C . GLU A 1 120 ? 10.249 8.772 -21.307 1.00 75.75 120 GLU A C 1
ATOM 1006 O O . GLU A 1 120 ? 11.164 8.626 -20.493 1.00 75.75 120 GLU A O 1
ATOM 1011 N N . GLN A 1 121 ? 9.385 9.790 -21.200 1.00 74.19 121 GLN A N 1
ATOM 1012 C CA . GLN A 1 121 ? 9.448 10.746 -20.090 1.00 74.19 121 GLN A CA 1
ATOM 1013 C C . GLN A 1 121 ? 9.080 10.079 -18.765 1.00 74.19 121 GLN A C 1
ATOM 1015 O O . GLN A 1 121 ? 9.713 10.351 -17.746 1.00 74.19 121 GLN A O 1
ATOM 1020 N N . ILE A 1 122 ? 8.101 9.170 -18.789 1.00 77.19 122 ILE A N 1
ATOM 1021 C CA . ILE A 1 122 ? 7.670 8.409 -17.613 1.00 77.19 122 ILE A CA 1
ATOM 1022 C C . ILE A 1 122 ? 8.738 7.383 -17.236 1.00 77.19 122 ILE A C 1
ATOM 1024 O O . ILE A 1 122 ? 9.086 7.275 -16.064 1.00 77.19 122 ILE A O 1
ATOM 1028 N N . LEU A 1 123 ? 9.340 6.683 -18.202 1.00 72.56 123 LEU A N 1
ATOM 1029 C CA . LEU A 1 123 ? 10.411 5.716 -17.914 1.00 72.56 123 LEU A CA 1
ATOM 1030 C C . LEU A 1 123 ? 11.628 6.351 -17.220 1.00 72.56 123 LEU A C 1
ATOM 1032 O O . LEU A 1 123 ? 12.287 5.696 -16.416 1.00 72.56 123 LEU A O 1
ATOM 1036 N N . ASN A 1 124 ? 11.900 7.629 -17.495 1.00 78.50 124 ASN A N 1
ATOM 1037 C CA . ASN A 1 124 ? 12.965 8.390 -16.840 1.00 78.50 124 ASN A CA 1
ATOM 1038 C C . ASN A 1 124 ? 12.528 9.066 -15.523 1.00 78.50 124 ASN A C 1
ATOM 1040 O O . ASN A 1 124 ? 13.367 9.652 -14.833 1.00 78.50 124 ASN A O 1
ATOM 1044 N N . ASP A 1 125 ? 11.244 9.006 -15.153 1.00 83.81 125 ASP A N 1
ATOM 1045 C CA . ASP A 1 125 ? 10.745 9.556 -13.893 1.00 83.81 125 ASP A CA 1
ATOM 1046 C C . ASP A 1 125 ? 11.185 8.670 -12.717 1.00 83.81 125 ASP A C 1
ATOM 1048 O O . ASP A 1 125 ? 10.947 7.462 -12.676 1.00 83.81 125 ASP A O 1
ATOM 1052 N N . ILE A 1 126 ? 11.779 9.290 -11.694 1.00 83.31 126 ILE A N 1
ATOM 1053 C CA . ILE A 1 126 ? 12.149 8.627 -10.438 1.00 83.31 126 ILE A CA 1
ATOM 1054 C C . ILE A 1 126 ? 10.950 7.945 -9.752 1.00 83.31 126 ILE A C 1
ATOM 1056 O O . ILE A 1 126 ? 11.136 7.009 -8.968 1.00 83.31 126 ILE A O 1
ATOM 1060 N N . LYS A 1 127 ? 9.723 8.397 -10.049 1.00 85.38 127 LYS A N 1
ATOM 1061 C CA . LYS A 1 127 ? 8.450 7.841 -9.569 1.00 85.38 127 LYS A CA 1
ATOM 1062 C C . LYS A 1 127 ? 8.128 6.463 -10.122 1.00 85.38 127 LYS A C 1
ATOM 1064 O O . LYS A 1 127 ? 7.335 5.775 -9.462 1.00 85.38 127 LYS A O 1
ATOM 1069 N N . THR A 1 128 ? 8.711 6.085 -11.258 1.00 87.56 128 THR A N 1
ATOM 1070 C CA . THR A 1 128 ? 8.479 4.801 -11.924 1.00 87.56 128 THR A CA 1
ATOM 1071 C C . THR A 1 128 ? 8.823 3.646 -11.001 1.00 87.56 128 THR A C 1
ATOM 1073 O O . THR A 1 128 ? 9.845 3.647 -10.300 1.00 87.56 128 THR A O 1
ATOM 1076 N N . PHE A 1 129 ? 7.884 2.707 -10.908 1.00 87.31 129 PHE A N 1
ATOM 1077 C CA . PHE A 1 129 ? 8.056 1.498 -10.121 1.00 87.31 129 PHE A CA 1
ATOM 1078 C C . PHE A 1 129 ? 9.068 0.589 -10.804 1.00 87.31 129 PHE A C 1
ATOM 1080 O O . PHE A 1 129 ? 9.093 0.482 -12.029 1.00 87.31 129 PHE A O 1
ATOM 1087 N N . GLN A 1 130 ? 9.890 -0.081 -10.005 1.00 86.00 130 GLN A N 1
ATOM 1088 C CA . GLN A 1 130 ? 10.614 -1.243 -10.506 1.00 86.00 130 GLN A CA 1
ATOM 1089 C C . GLN A 1 130 ? 9.645 -2.393 -10.734 1.00 86.00 130 GLN A C 1
ATOM 1091 O O . GLN A 1 130 ? 8.504 -2.371 -10.269 1.00 86.00 130 GLN A O 1
ATOM 1096 N N . VAL A 1 131 ? 10.119 -3.401 -11.458 1.00 82.06 131 VAL A N 1
ATOM 1097 C CA . VAL A 1 131 ? 9.329 -4.590 -11.777 1.00 82.06 131 VAL A CA 1
ATOM 1098 C C . VAL A 1 131 ? 8.829 -5.277 -10.506 1.00 82.06 131 VAL A C 1
ATOM 1100 O O . VAL A 1 131 ? 7.636 -5.526 -10.388 1.00 82.06 131 VAL A O 1
ATOM 1103 N N . ASP A 1 132 ? 9.697 -5.505 -9.524 1.00 81.38 132 ASP A N 1
ATOM 1104 C CA . ASP A 1 132 ? 9.339 -6.097 -8.232 1.00 81.38 132 ASP A CA 1
ATOM 1105 C C . ASP A 1 132 ? 8.355 -5.224 -7.442 1.00 81.38 132 ASP A C 1
ATOM 1107 O O . ASP A 1 132 ? 7.352 -5.723 -6.936 1.00 81.38 132 ASP A O 1
ATOM 1111 N N . GLU A 1 133 ? 8.579 -3.911 -7.395 1.00 88.94 1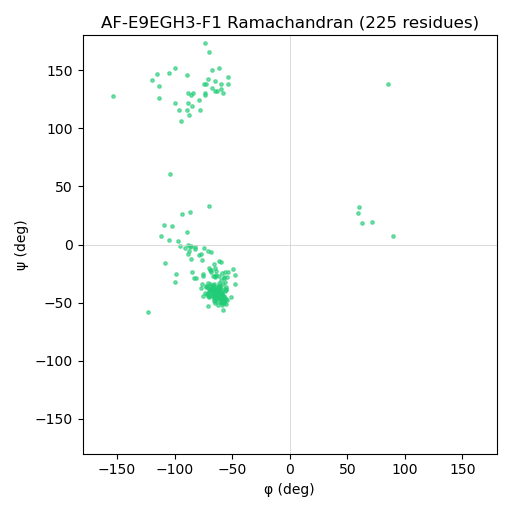33 GLU A N 1
ATOM 1112 C CA . GLU A 1 133 ? 7.686 -2.991 -6.682 1.00 88.94 133 GLU A CA 1
ATOM 1113 C C . GLU A 1 133 ? 6.283 -2.954 -7.288 1.00 88.94 133 GLU A C 1
ATOM 1115 O O . GLU A 1 133 ? 5.266 -2.872 -6.594 1.00 88.94 133 GLU A O 1
ATOM 1120 N N . TRP A 1 134 ? 6.234 -3.016 -8.615 1.00 86.75 134 TRP A N 1
ATOM 1121 C CA . TRP A 1 134 ? 4.996 -3.079 -9.360 1.00 86.75 134 TRP A CA 1
ATOM 1122 C C . TRP A 1 134 ? 4.241 -4.379 -9.093 1.00 86.75 134 TRP A C 1
ATOM 1124 O O . TRP A 1 134 ? 3.036 -4.363 -8.837 1.00 86.75 134 TRP A O 1
ATOM 1134 N N . ILE A 1 135 ? 4.956 -5.501 -9.105 1.00 81.69 135 ILE A N 1
ATOM 1135 C CA . ILE A 1 135 ? 4.426 -6.826 -8.785 1.00 81.69 135 ILE A CA 1
ATOM 1136 C C . ILE A 1 135 ? 3.841 -6.844 -7.367 1.00 81.69 135 ILE A C 1
ATOM 1138 O O . ILE A 1 135 ? 2.692 -7.243 -7.180 1.00 81.69 135 ILE A O 1
ATOM 1142 N N . ASN A 1 136 ? 4.589 -6.341 -6.386 1.00 88.44 136 ASN A N 1
ATOM 1143 C CA . ASN A 1 136 ? 4.159 -6.243 -4.992 1.00 88.44 136 ASN A CA 1
ATOM 1144 C C . ASN A 1 136 ? 2.888 -5.396 -4.832 1.00 88.44 136 ASN A C 1
ATOM 1146 O O . ASN A 1 136 ? 1.973 -5.773 -4.099 1.00 88.44 136 ASN A O 1
ATOM 1150 N N . LEU A 1 137 ? 2.793 -4.272 -5.551 1.00 91.06 137 LEU A N 1
ATOM 1151 C CA . LEU A 1 137 ? 1.591 -3.440 -5.540 1.00 91.06 137 LEU A CA 1
ATOM 1152 C C . LEU A 1 137 ? 0.376 -4.181 -6.118 1.00 91.06 137 LEU A C 1
ATOM 1154 O O . LEU A 1 137 ? -0.714 -4.104 -5.554 1.00 91.06 137 LEU A O 1
ATOM 1158 N N . ASN A 1 138 ? 0.548 -4.906 -7.224 1.00 84.56 138 ASN A N 1
ATOM 1159 C CA . ASN A 1 138 ? -0.540 -5.682 -7.828 1.00 84.56 138 ASN A CA 1
ATOM 1160 C C . ASN A 1 138 ? -1.011 -6.805 -6.896 1.00 84.56 138 ASN A C 1
ATOM 1162 O O . ASN A 1 138 ? -2.216 -6.994 -6.736 1.00 84.56 138 ASN A O 1
ATOM 1166 N N . ALA A 1 139 ? -0.076 -7.482 -6.226 1.00 83.75 139 ALA A N 1
ATOM 1167 C CA . ALA A 1 139 ? -0.366 -8.495 -5.217 1.00 83.75 139 ALA A CA 1
ATOM 1168 C C . ALA A 1 139 ? -1.224 -7.944 -4.073 1.00 83.75 139 ALA A C 1
ATOM 1170 O O . ALA A 1 139 ? -2.256 -8.520 -3.724 1.00 83.75 139 ALA A O 1
ATOM 1171 N N . PHE A 1 140 ? -0.812 -6.795 -3.528 1.00 88.94 140 PHE A N 1
ATOM 1172 C CA . PHE A 1 140 ? -1.539 -6.098 -2.473 1.00 88.94 140 PHE A CA 1
ATOM 1173 C C . PHE A 1 140 ? -2.972 -5.779 -2.898 1.00 88.94 140 PHE A C 1
ATOM 1175 O O . PHE A 1 140 ? -3.920 -6.061 -2.172 1.00 88.94 140 PHE A O 1
ATOM 1182 N N . VAL A 1 141 ? -3.136 -5.200 -4.090 1.00 87.06 141 VAL A N 1
ATOM 1183 C CA . VAL A 1 141 ? -4.442 -4.786 -4.615 1.00 87.06 141 VAL A CA 1
ATOM 1184 C C . VAL A 1 141 ? -5.330 -6.001 -4.865 1.00 87.06 141 VAL A C 1
ATOM 1186 O O . VAL A 1 141 ? -6.491 -5.989 -4.467 1.00 87.06 141 VAL A O 1
ATOM 1189 N N . ALA A 1 142 ? -4.797 -7.071 -5.452 1.00 79.69 142 ALA A N 1
ATOM 1190 C CA . ALA A 1 142 ? -5.538 -8.313 -5.638 1.00 79.69 142 ALA A CA 1
ATOM 1191 C C . ALA A 1 142 ? -6.037 -8.887 -4.300 1.00 79.69 142 ALA A C 1
ATOM 1193 O O . ALA A 1 142 ? -7.217 -9.219 -4.180 1.00 79.69 142 ALA A O 1
ATOM 1194 N N . GLY A 1 143 ? -5.166 -8.942 -3.285 1.00 79.19 143 GLY A N 1
ATOM 1195 C CA . GLY A 1 143 ? -5.522 -9.404 -1.942 1.00 79.19 143 GLY A CA 1
ATOM 1196 C C . GLY A 1 143 ? -6.582 -8.524 -1.283 1.00 79.19 143 GLY A C 1
ATOM 1197 O O . GLY A 1 143 ? -7.635 -9.019 -0.888 1.00 79.19 143 GLY A O 1
ATOM 1198 N N . LEU A 1 144 ? -6.344 -7.210 -1.254 1.00 83.00 144 LEU A N 1
ATOM 1199 C CA . LEU A 1 144 ? -7.247 -6.227 -0.664 1.00 83.00 144 LEU A CA 1
ATOM 1200 C C . LEU A 1 144 ? -8.653 -6.313 -1.273 1.00 83.00 144 LEU A C 1
ATOM 1202 O O . LEU A 1 144 ? -9.640 -6.420 -0.556 1.00 83.00 144 LEU A O 1
ATOM 1206 N N . TYR A 1 145 ? -8.775 -6.288 -2.599 1.00 75.94 145 TYR A N 1
ATOM 1207 C CA . TYR A 1 145 ? -10.092 -6.305 -3.243 1.00 75.94 145 TYR A CA 1
ATOM 1208 C C . TYR A 1 145 ? -10.762 -7.683 -3.219 1.00 75.94 145 TYR A C 1
ATOM 1210 O O . TYR A 1 145 ? -11.996 -7.751 -3.196 1.00 75.94 145 TYR A O 1
ATOM 1218 N N . GLY A 1 146 ? -9.970 -8.758 -3.161 1.00 69.56 146 GLY A N 1
ATOM 1219 C CA . GLY A 1 146 ? -10.457 -10.105 -2.884 1.00 69.56 146 GLY A CA 1
ATOM 1220 C C . GLY A 1 146 ? -11.148 -10.197 -1.523 1.00 69.56 146 GLY A C 1
ATOM 1221 O O . GLY A 1 146 ? -12.265 -10.703 -1.440 1.00 69.56 146 GLY A O 1
ATOM 1222 N N . GLU A 1 147 ? -10.534 -9.640 -0.478 1.00 69.38 147 GLU A N 1
ATOM 1223 C CA . GLU A 1 147 ? -11.107 -9.588 0.876 1.00 69.38 147 GLU A CA 1
ATOM 1224 C C . GLU A 1 147 ? -12.361 -8.699 0.940 1.00 69.38 147 GLU A C 1
ATOM 1226 O O . GLU A 1 147 ? -13.348 -9.050 1.587 1.00 69.38 147 GLU A O 1
ATOM 1231 N N . LEU A 1 148 ? -12.375 -7.588 0.195 1.00 69.31 148 LEU A N 1
ATOM 1232 C CA . LEU A 1 148 ? -13.507 -6.654 0.162 1.00 69.31 148 LEU A CA 1
ATOM 1233 C C . LEU A 1 148 ? -14.684 -7.101 -0.723 1.00 69.31 148 LEU A C 1
ATOM 1235 O O . LEU A 1 148 ? -15.729 -6.441 -0.718 1.00 69.31 148 LEU A O 1
ATOM 1239 N N . GLY A 1 149 ? -14.532 -8.171 -1.513 1.00 64.19 149 GLY A N 1
ATOM 1240 C CA . GLY A 1 149 ? -15.555 -8.648 -2.455 1.00 64.19 149 GLY A CA 1
ATOM 1241 C C . GLY A 1 149 ? -15.927 -7.617 -3.529 1.00 64.19 149 GLY A C 1
ATOM 1242 O O . GLY A 1 149 ? -17.084 -7.519 -3.941 1.00 64.19 149 GLY A O 1
ATOM 1243 N N . ARG A 1 150 ? -14.963 -6.791 -3.947 1.00 63.28 150 ARG A N 1
ATOM 1244 C CA . ARG A 1 150 ? -15.154 -5.660 -4.870 1.00 63.28 150 ARG A CA 1
ATOM 1245 C C . ARG A 1 150 ? -14.414 -5.944 -6.184 1.00 63.28 150 ARG A C 1
ATOM 1247 O O . ARG A 1 150 ? -13.278 -6.398 -6.171 1.00 63.28 150 ARG A O 1
ATOM 1254 N N . GLY A 1 151 ? -15.057 -5.667 -7.321 1.00 56.78 151 GLY A N 1
ATOM 1255 C CA . GLY A 1 151 ? -14.651 -6.088 -8.677 1.00 56.78 151 GLY A CA 1
ATOM 1256 C C . GLY A 1 151 ? -13.401 -5.432 -9.283 1.00 56.78 151 GLY A C 1
ATOM 1257 O O . GLY A 1 151 ? -13.353 -5.236 -10.491 1.00 56.78 151 GLY A O 1
ATOM 1258 N N . PHE A 1 152 ? -12.395 -5.087 -8.480 1.00 61.69 152 PHE A N 1
ATOM 1259 C CA . PHE A 1 152 ? -11.087 -4.625 -8.966 1.00 61.69 152 PHE A CA 1
ATOM 1260 C C . PHE A 1 152 ? -10.133 -5.783 -9.279 1.00 61.69 152 PHE A C 1
ATOM 1262 O O . PHE A 1 152 ? -9.028 -5.541 -9.768 1.00 61.69 152 PHE A O 1
ATOM 1269 N N . SER A 1 153 ? -10.564 -7.034 -9.061 1.00 55.97 153 SER A N 1
ATOM 1270 C CA . SER A 1 153 ? -9.856 -8.220 -9.548 1.00 55.97 153 SER A CA 1
ATOM 1271 C C . SER A 1 153 ? -9.564 -8.085 -11.039 1.00 55.97 153 SER A C 1
ATOM 1273 O O . SER A 1 153 ? -8.416 -8.211 -11.426 1.00 55.97 153 SER A O 1
ATOM 1275 N N . SER A 1 154 ? -10.523 -7.655 -11.866 1.00 57.16 154 SER A N 1
ATOM 1276 C CA . SER A 1 154 ? -10.286 -7.453 -13.302 1.00 57.16 154 SER A CA 1
ATOM 1277 C C . SER A 1 154 ? -9.220 -6.394 -13.608 1.00 57.16 154 SER A C 1
ATOM 1279 O O . SER A 1 154 ? -8.492 -6.527 -14.589 1.00 57.16 154 SER A O 1
ATOM 1281 N N . PHE A 1 155 ? -9.105 -5.344 -12.788 1.00 61.94 155 PHE A N 1
ATOM 1282 C CA . PHE A 1 155 ? -8.112 -4.280 -12.966 1.00 61.94 155 PHE A CA 1
ATOM 1283 C C . PHE A 1 155 ? -6.706 -4.741 -12.556 1.00 61.94 155 PHE A C 1
ATOM 1285 O O . PHE A 1 155 ? -5.756 -4.544 -13.314 1.00 61.94 155 PHE A O 1
ATOM 1292 N N . ALA A 1 156 ? -6.575 -5.425 -11.414 1.00 60.91 156 ALA A N 1
ATOM 1293 C CA . ALA A 1 156 ? -5.318 -6.048 -10.996 1.00 60.91 156 ALA A CA 1
ATOM 1294 C C . ALA A 1 156 ? -4.902 -7.181 -11.956 1.00 60.91 156 ALA A C 1
ATOM 1296 O O . ALA A 1 156 ? -3.760 -7.210 -12.406 1.00 60.91 156 ALA A O 1
ATOM 1297 N N . SER A 1 157 ? -5.842 -8.028 -12.38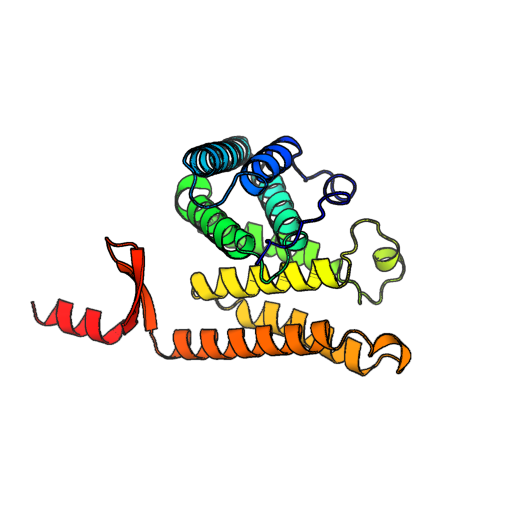8 1.00 62.44 157 SER A N 1
ATOM 1298 C CA . SER A 1 157 ? -5.622 -9.063 -13.404 1.00 62.44 157 SER A CA 1
ATOM 1299 C C . SER A 1 157 ? -5.191 -8.458 -14.734 1.00 62.44 157 SER A C 1
ATOM 1301 O O . SER A 1 157 ? -4.319 -9.018 -15.388 1.00 62.44 157 SER A O 1
ATOM 1303 N N . SER A 1 158 ? -5.734 -7.301 -15.131 1.00 62.12 158 SER A N 1
ATOM 1304 C CA . SER A 1 158 ? -5.288 -6.588 -16.338 1.00 62.12 158 SER A CA 1
ATOM 1305 C C . SER A 1 158 ? -3.868 -6.038 -16.179 1.00 62.12 158 SER A C 1
ATOM 1307 O O . SER A 1 158 ? -3.061 -6.157 -17.097 1.00 62.12 158 SER A O 1
ATOM 1309 N N . GLY A 1 159 ? -3.532 -5.482 -15.010 1.00 63.19 159 GLY A N 1
ATOM 1310 C CA . GLY A 1 159 ? -2.176 -5.018 -14.697 1.00 63.19 159 GLY A CA 1
ATOM 1311 C C . GLY A 1 159 ? -1.140 -6.146 -14.693 1.00 63.19 159 GLY A C 1
ATOM 1312 O O . GLY A 1 159 ? -0.026 -5.966 -15.185 1.00 63.19 159 GLY A O 1
ATOM 1313 N N . MET A 1 160 ? -1.523 -7.322 -14.197 1.00 64.62 160 MET A N 1
ATOM 1314 C CA . MET A 1 160 ? -0.686 -8.523 -14.182 1.00 64.62 160 MET A CA 1
ATOM 1315 C C . MET A 1 160 ? -0.608 -9.212 -15.546 1.00 64.62 160 MET A C 1
ATOM 1317 O O . MET A 1 160 ? 0.464 -9.667 -15.932 1.00 64.62 160 MET A O 1
ATOM 1321 N N . SER A 1 161 ? -1.703 -9.238 -16.307 1.00 61.06 161 SER A N 1
ATOM 1322 C CA . SER A 1 161 ? -1.703 -9.744 -17.685 1.00 61.06 161 SER A CA 1
ATOM 1323 C C . SER A 1 161 ? -0.799 -8.889 -18.567 1.00 61.06 161 SER A C 1
ATOM 1325 O O . SER A 1 161 ? 0.024 -9.429 -19.290 1.00 61.06 161 SER A O 1
ATOM 1327 N N . LEU A 1 162 ? -0.844 -7.559 -18.419 1.00 58.72 162 LEU A N 1
ATOM 1328 C CA . LEU A 1 162 ? 0.069 -6.651 -19.118 1.00 58.72 162 LEU A CA 1
ATOM 1329 C C . LEU A 1 162 ? 1.540 -6.918 -18.757 1.00 58.72 162 LEU A C 1
ATOM 1331 O O . LEU A 1 162 ? 2.406 -6.870 -19.631 1.00 58.72 162 LEU A O 1
ATOM 1335 N N . ALA A 1 163 ? 1.827 -7.217 -17.485 1.00 60.94 163 ALA A N 1
ATOM 1336 C CA . ALA A 1 163 ? 3.169 -7.591 -17.043 1.00 60.94 163 ALA A CA 1
ATOM 1337 C C . ALA A 1 163 ? 3.656 -8.885 -17.718 1.00 60.94 163 ALA A C 1
ATOM 1339 O O . ALA A 1 163 ? 4.801 -8.944 -18.164 1.00 60.94 163 ALA A O 1
ATOM 1340 N N . LEU A 1 164 ? 2.784 -9.893 -17.826 1.00 61.88 164 LEU A N 1
ATOM 1341 C CA . LEU A 1 164 ? 3.073 -11.182 -18.462 1.00 61.88 164 LEU A CA 1
ATOM 1342 C C . LEU A 1 164 ? 3.200 -11.083 -19.987 1.00 61.88 164 LEU A C 1
ATOM 1344 O O . LEU A 1 164 ? 4.141 -11.633 -20.557 1.00 61.88 164 LEU A O 1
ATOM 1348 N N . ASP A 1 165 ? 2.302 -10.353 -20.648 1.00 57.47 165 ASP A N 1
ATOM 1349 C CA . ASP A 1 165 ? 2.341 -10.143 -22.099 1.00 57.47 165 ASP A CA 1
ATOM 1350 C C . ASP A 1 165 ? 3.620 -9.401 -22.498 1.00 57.47 165 ASP A C 1
ATOM 1352 O O . ASP A 1 165 ? 4.348 -9.829 -23.392 1.00 57.47 165 ASP A O 1
ATOM 1356 N N . THR A 1 166 ? 3.974 -8.347 -21.755 1.00 55.66 166 THR A N 1
ATOM 1357 C CA . THR A 1 166 ? 5.207 -7.593 -22.021 1.00 55.66 166 THR A CA 1
ATOM 1358 C C . THR A 1 166 ? 6.469 -8.395 -21.683 1.00 55.66 166 THR A C 1
ATOM 1360 O O . THR A 1 166 ? 7.543 -8.095 -22.200 1.00 55.66 166 THR A O 1
ATOM 1363 N N . TRP A 1 167 ? 6.370 -9.414 -20.824 1.00 55.09 167 TRP A N 1
ATOM 1364 C CA . TRP A 1 167 ? 7.465 -10.345 -20.534 1.00 55.09 167 TRP A CA 1
ATOM 1365 C C . TRP A 1 167 ? 7.704 -11.323 -21.690 1.00 55.09 167 TRP A C 1
ATOM 1367 O O . TRP A 1 167 ? 8.855 -11.560 -22.055 1.00 55.09 167 TRP A O 1
ATOM 1377 N N . ASN A 1 168 ? 6.633 -11.841 -22.300 1.00 55.25 168 ASN A N 1
ATOM 1378 C CA . ASN A 1 168 ? 6.705 -12.769 -23.436 1.00 55.25 168 ASN A CA 1
ATOM 1379 C C . ASN A 1 168 ? 7.329 -12.142 -24.695 1.00 55.25 168 ASN A C 1
ATOM 1381 O O . ASN A 1 168 ? 7.920 -12.857 -25.502 1.00 55.25 168 ASN A O 1
ATOM 1385 N N . ASP A 1 169 ? 7.244 -10.818 -24.840 1.00 53.38 169 ASP A N 1
ATOM 1386 C CA . ASP A 1 169 ? 7.791 -10.082 -25.986 1.00 53.38 169 ASP A CA 1
ATOM 1387 C C . ASP A 1 169 ? 9.276 -9.682 -25.831 1.00 53.38 169 ASP A C 1
ATOM 1389 O O . ASP A 1 169 ? 9.858 -9.093 -26.750 1.00 53.38 169 ASP A O 1
ATOM 1393 N N . LYS A 1 170 ? 9.929 -9.979 -24.694 1.00 51.09 170 LYS A N 1
ATOM 1394 C CA . LYS A 1 170 ? 11.344 -9.623 -24.479 1.00 51.09 170 LYS A CA 1
ATOM 1395 C C . LYS A 1 170 ? 12.327 -10.709 -24.949 1.00 51.09 170 LYS A C 1
ATOM 1397 O O . LYS A 1 170 ? 12.044 -11.897 -24.837 1.00 51.09 170 LYS A O 1
ATOM 1402 N N . PRO A 1 171 ? 13.515 -10.312 -25.455 1.00 48.25 171 PRO A N 1
ATOM 1403 C CA . PRO A 1 171 ? 14.550 -11.246 -25.900 1.00 48.25 171 PRO A CA 1
ATOM 1404 C C . PRO A 1 171 ? 15.060 -12.146 -24.763 1.00 48.25 171 PRO A C 1
ATOM 1406 O O . PRO A 1 171 ? 15.075 -11.739 -23.600 1.00 48.25 171 PRO A O 1
ATOM 1409 N N . GLU A 1 172 ? 15.520 -13.351 -25.129 1.00 51.22 172 GLU A N 1
ATOM 1410 C CA . GLU A 1 172 ? 15.831 -14.497 -24.248 1.00 51.22 172 GLU A CA 1
ATOM 1411 C C . GLU A 1 172 ? 16.717 -14.190 -23.025 1.00 51.22 172 GLU A C 1
ATOM 1413 O O . GLU A 1 172 ? 16.668 -14.898 -22.024 1.00 51.22 172 GLU A O 1
ATOM 1418 N N . GLU A 1 173 ? 17.480 -13.100 -23.050 1.00 47.56 173 GLU A N 1
ATOM 1419 C CA . GLU A 1 173 ? 18.363 -12.676 -21.959 1.00 47.56 173 GLU A CA 1
ATOM 1420 C C . GLU A 1 173 ? 17.614 -12.168 -20.707 1.00 47.56 173 GLU A C 1
ATOM 1422 O O . GLU A 1 173 ? 18.182 -12.171 -19.615 1.00 47.56 173 GLU A O 1
ATOM 1427 N N . TRP A 1 174 ? 16.338 -11.765 -20.825 1.00 43.91 174 TRP A N 1
ATOM 1428 C CA . TRP A 1 174 ? 15.489 -11.364 -19.684 1.00 43.91 174 TRP A CA 1
ATOM 1429 C C . TRP A 1 174 ? 14.729 -12.543 -19.047 1.00 43.91 174 TRP A C 1
ATOM 1431 O O . TRP A 1 174 ? 14.150 -12.388 -17.974 1.00 43.91 174 TRP A O 1
ATOM 1441 N N . ILE A 1 175 ? 14.762 -13.734 -19.662 1.00 48.41 175 ILE A N 1
ATOM 1442 C CA . ILE A 1 175 ? 13.997 -14.929 -19.244 1.00 48.41 175 ILE A CA 1
ATOM 1443 C C . ILE A 1 175 ? 14.533 -15.548 -17.934 1.00 48.41 175 ILE A C 1
ATOM 1445 O O . ILE A 1 175 ? 13.920 -16.441 -17.358 1.00 48.41 175 ILE A O 1
ATOM 1449 N N . HIS A 1 176 ? 15.646 -15.056 -17.388 1.00 44.72 176 HIS A N 1
ATOM 1450 C CA . HIS A 1 176 ? 16.292 -15.670 -16.225 1.00 44.72 176 HIS A CA 1
ATOM 1451 C C . HIS A 1 176 ? 15.607 -15.461 -14.870 1.00 44.72 176 HIS A C 1
ATOM 1453 O O . HIS A 1 176 ? 16.067 -16.046 -13.890 1.00 44.72 176 HIS A O 1
ATOM 1459 N N . ASP A 1 177 ? 14.510 -14.706 -14.792 1.00 51.81 177 ASP A N 1
ATOM 1460 C CA . ASP A 1 177 ? 13.720 -14.623 -13.562 1.00 51.81 177 ASP A CA 1
ATOM 1461 C C . ASP A 1 177 ? 12.427 -15.445 -13.667 1.00 51.81 177 ASP A C 1
ATOM 1463 O O . ASP A 1 177 ? 11.315 -14.932 -13.551 1.00 51.81 177 ASP A O 1
ATOM 1467 N N . GLU A 1 178 ? 12.571 -16.762 -13.876 1.00 53.88 178 GLU A N 1
ATOM 1468 C CA . GLU A 1 178 ? 11.466 -17.744 -13.842 1.00 53.88 178 GLU A CA 1
ATOM 1469 C C . GLU A 1 178 ? 10.566 -17.575 -12.603 1.00 53.88 178 GLU A C 1
ATOM 1471 O O . GLU A 1 178 ? 9.377 -17.889 -12.645 1.00 53.88 178 GLU A O 1
ATOM 1476 N N . LYS A 1 179 ? 11.109 -17.025 -11.508 1.00 49.81 179 LYS A N 1
ATOM 1477 C CA . LYS A 1 179 ? 10.371 -16.723 -10.278 1.00 49.81 179 LYS A CA 1
ATOM 1478 C C . LYS A 1 179 ? 9.322 -15.632 -10.461 1.00 49.81 179 LYS A C 1
ATOM 1480 O O . LYS A 1 179 ? 8.276 -15.719 -9.830 1.00 49.81 179 LYS A O 1
ATOM 1485 N N . ILE A 1 180 ? 9.579 -14.625 -11.297 1.00 47.34 180 ILE A N 1
ATOM 1486 C CA . ILE A 1 180 ? 8.624 -13.543 -11.578 1.00 47.34 180 ILE A CA 1
ATOM 1487 C C . ILE A 1 180 ? 7.455 -14.074 -12.409 1.00 47.34 180 ILE A C 1
ATOM 1489 O O . ILE A 1 180 ? 6.304 -13.779 -12.098 1.00 47.34 180 ILE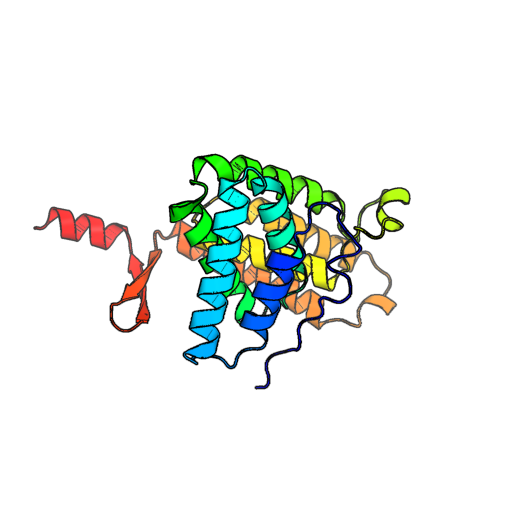 A O 1
ATOM 1493 N N . PHE A 1 181 ? 7.734 -14.908 -13.413 1.00 53.19 181 PHE A N 1
ATOM 1494 C CA . PHE A 1 181 ? 6.699 -15.538 -14.233 1.00 53.19 181 PHE A CA 1
ATOM 1495 C C . PHE A 1 181 ? 5.829 -16.503 -13.412 1.00 53.19 181 PHE A C 1
ATOM 1497 O O . PHE A 1 181 ? 4.606 -16.368 -13.399 1.00 53.19 181 PHE A O 1
ATOM 1504 N N . ASP A 1 182 ? 6.455 -17.421 -12.665 1.00 55.25 182 ASP A N 1
ATOM 1505 C CA . ASP A 1 182 ? 5.767 -18.339 -11.743 1.00 55.25 182 ASP A CA 1
ATOM 1506 C C . ASP A 1 182 ? 4.970 -17.558 -10.685 1.00 55.25 182 ASP A C 1
ATOM 1508 O O . ASP A 1 182 ? 3.869 -17.952 -10.315 1.00 55.25 182 ASP A O 1
ATOM 1512 N N . TYR A 1 183 ? 5.462 -16.397 -10.248 1.00 51.97 183 TYR A N 1
ATOM 1513 C CA . TYR A 1 183 ? 4.737 -15.535 -9.327 1.00 51.97 183 TYR A CA 1
ATOM 1514 C C . TYR A 1 183 ? 3.515 -14.846 -9.950 1.00 51.97 183 TYR A C 1
ATOM 1516 O O . TYR A 1 183 ? 2.422 -14.946 -9.394 1.00 51.97 183 TYR A O 1
ATOM 1524 N N . CYS A 1 184 ? 3.662 -14.157 -11.086 1.00 51.34 184 CYS A N 1
ATOM 1525 C CA . CYS A 1 184 ? 2.538 -13.518 -11.775 1.00 51.34 184 CYS A CA 1
ATOM 1526 C C . CYS A 1 184 ? 1.458 -14.550 -12.117 1.00 51.34 184 CYS A C 1
ATOM 1528 O O . CYS A 1 184 ? 0.273 -14.278 -11.936 1.00 51.34 184 CYS A O 1
ATOM 1530 N N . TRP A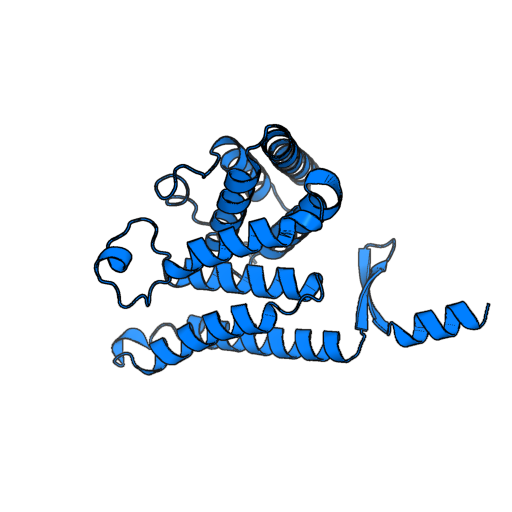 1 185 ? 1.875 -15.754 -12.514 1.00 57.53 185 TRP A N 1
ATOM 1531 C CA . TRP A 1 185 ? 0.981 -16.882 -12.735 1.00 57.53 185 TRP A CA 1
ATOM 1532 C C . TRP A 1 185 ? 0.303 -17.358 -11.443 1.00 57.53 185 TRP A C 1
ATOM 1534 O O . TRP A 1 185 ? -0.915 -17.455 -11.406 1.00 57.53 185 TRP A O 1
ATOM 1544 N N . ARG A 1 186 ? 1.041 -17.565 -10.342 1.00 54.28 186 ARG A N 1
ATOM 1545 C CA . ARG A 1 186 ? 0.462 -17.953 -9.037 1.00 54.28 186 ARG A CA 1
ATOM 1546 C C .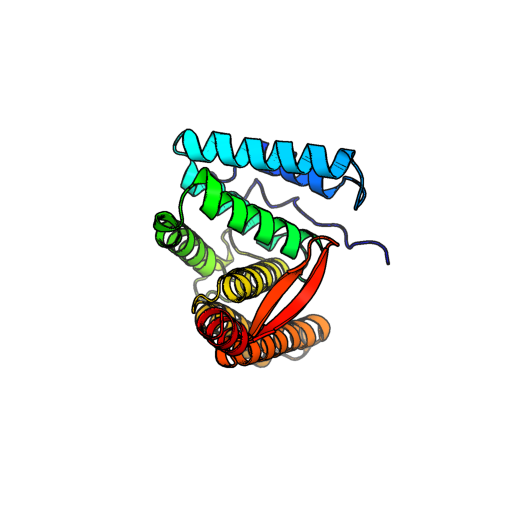 ARG A 1 186 ? -0.480 -16.915 -8.462 1.00 54.28 186 ARG A C 1
ATOM 1548 O O . ARG A 1 186 ? -1.450 -17.274 -7.802 1.00 54.28 186 ARG A O 1
ATOM 1555 N N . ALA A 1 187 ? -0.181 -15.638 -8.647 1.00 51.56 187 ALA A N 1
ATOM 1556 C CA . ALA A 1 187 ? -1.032 -14.566 -8.179 1.00 51.56 187 ALA A CA 1
ATOM 1557 C C . ALA A 1 187 ? -2.304 -14.476 -9.042 1.00 51.56 187 ALA A C 1
ATOM 1559 O O . ALA A 1 187 ? -3.374 -14.303 -8.471 1.00 51.56 187 ALA A O 1
ATOM 1560 N N . LEU A 1 188 ? -2.236 -14.736 -10.355 1.00 54.75 188 LEU A N 1
ATOM 1561 C CA . LEU A 1 188 ? -3.429 -14.931 -11.192 1.00 54.75 188 LEU A CA 1
ATOM 1562 C C . LEU A 1 188 ? -4.216 -16.197 -10.808 1.00 54.75 188 LEU A C 1
ATOM 1564 O O . LEU A 1 188 ? -5.425 -16.114 -10.641 1.00 54.75 188 LEU A O 1
ATOM 1568 N N . ASP A 1 189 ? -3.556 -17.332 -10.562 1.00 55.34 189 ASP A N 1
ATOM 1569 C CA . ASP A 1 189 ? -4.197 -18.570 -10.083 1.00 55.34 189 ASP A CA 1
ATOM 1570 C C . ASP A 1 189 ? -4.863 -18.364 -8.710 1.00 55.34 189 ASP A C 1
ATOM 1572 O O . ASP A 1 189 ? -5.949 -18.880 -8.436 1.00 55.34 189 ASP A O 1
ATOM 1576 N N . SER A 1 190 ? -4.231 -17.572 -7.839 1.00 52.47 190 SER A N 1
ATOM 1577 C CA . SER A 1 190 ? -4.795 -17.178 -6.545 1.00 52.47 190 SER A CA 1
ATOM 1578 C C . SER A 1 190 ? -6.000 -16.262 -6.731 1.00 52.47 190 SER A C 1
ATOM 1580 O O . SER A 1 190 ? -6.972 -16.395 -5.993 1.00 52.47 190 SER A O 1
ATOM 1582 N N . MET A 1 191 ? -5.974 -15.366 -7.721 1.00 50.44 191 MET A N 1
ATOM 1583 C CA . MET A 1 191 ? -7.120 -14.532 -8.083 1.00 50.44 191 MET A CA 1
ATOM 1584 C C . MET A 1 191 ? -8.266 -15.360 -8.660 1.00 50.44 191 MET A C 1
ATOM 1586 O O . MET A 1 191 ? -9.398 -15.121 -8.265 1.00 50.44 191 MET A O 1
ATOM 1590 N N . ASP A 1 192 ? -7.991 -16.377 -9.476 1.00 53.50 192 ASP A N 1
ATOM 1591 C CA . ASP A 1 192 ? -8.982 -17.333 -9.984 1.00 53.50 192 ASP A CA 1
ATOM 1592 C C . ASP A 1 192 ? -9.598 -18.176 -8.856 1.00 53.50 192 ASP A C 1
ATOM 1594 O O . ASP A 1 192 ? -10.802 -18.445 -8.845 1.00 53.50 192 ASP A O 1
ATOM 1598 N N . GLU A 1 193 ? -8.797 -18.607 -7.875 1.00 52.88 193 GLU A N 1
ATOM 1599 C CA . GLU A 1 193 ? -9.306 -19.270 -6.670 1.00 52.88 193 GLU A CA 1
ATOM 1600 C C . GLU A 1 193 ? -10.151 -18.331 -5.805 1.00 52.88 193 GLU A C 1
ATOM 1602 O O . GLU A 1 193 ? -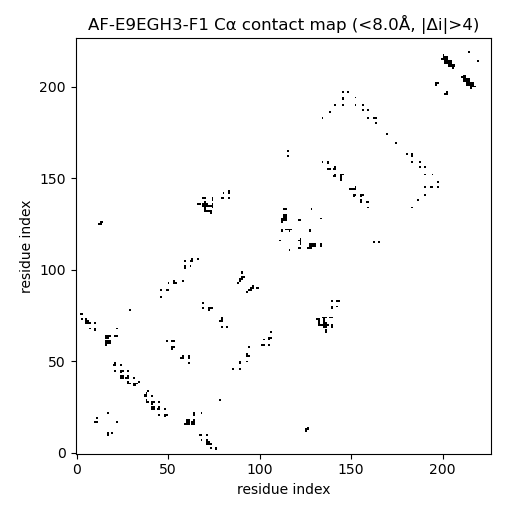11.191 -18.746 -5.288 1.00 52.88 193 GLU A O 1
ATOM 1607 N N . ILE A 1 194 ? -9.707 -17.085 -5.624 1.00 46.16 194 ILE A N 1
ATOM 1608 C CA . ILE A 1 194 ? -10.431 -16.054 -4.876 1.00 46.16 194 ILE A CA 1
ATOM 1609 C C . ILE A 1 194 ? -11.738 -15.718 -5.599 1.00 46.16 194 ILE A C 1
ATOM 1611 O O . ILE A 1 194 ? -12.785 -15.703 -4.965 1.00 46.16 194 ILE A O 1
ATOM 1615 N N . GLU A 1 195 ? -11.725 -15.554 -6.919 1.00 45.94 195 GLU A N 1
ATOM 1616 C CA . GLU A 1 195 ? -12.902 -15.308 -7.751 1.00 45.94 195 GLU A CA 1
ATOM 1617 C C . GLU A 1 195 ? -13.868 -16.499 -7.721 1.00 45.94 195 GLU A C 1
ATOM 1619 O O . GLU A 1 195 ? -15.064 -16.304 -7.519 1.00 45.94 195 GLU A O 1
ATOM 1624 N N . LYS A 1 196 ? -13.379 -17.746 -7.788 1.00 53.09 196 LYS A N 1
ATOM 1625 C CA . LYS A 1 196 ? -14.214 -18.947 -7.585 1.00 53.09 196 LYS A CA 1
ATOM 1626 C C . LYS A 1 196 ? -14.837 -18.992 -6.190 1.00 53.09 196 LYS A C 1
ATOM 1628 O O . LYS A 1 196 ? -16.016 -19.324 -6.067 1.00 53.09 196 LYS A O 1
ATOM 1633 N N . LYS A 1 197 ? -14.081 -18.646 -5.144 1.00 43.84 197 LYS A N 1
ATOM 1634 C CA . LYS A 1 197 ? -14.580 -18.580 -3.759 1.00 43.84 197 LYS A CA 1
ATOM 1635 C C . LYS A 1 197 ? -15.627 -17.469 -3.596 1.00 43.84 197 LYS A C 1
ATOM 1637 O O . LYS A 1 197 ? -16.690 -17.730 -3.034 1.00 43.84 197 LYS A O 1
ATOM 1642 N N . LEU A 1 198 ? -15.396 -16.297 -4.187 1.00 41.97 198 LEU A N 1
ATOM 1643 C CA . LEU A 1 198 ? -16.326 -15.162 -4.212 1.00 41.97 198 LEU A CA 1
ATOM 1644 C C . LEU A 1 198 ? -17.616 -15.477 -4.988 1.00 41.97 198 LEU A C 1
ATOM 1646 O O . LEU A 1 198 ? -18.709 -15.221 -4.487 1.00 41.97 198 LEU A O 1
ATOM 1650 N N . LEU A 1 199 ? -17.515 -16.098 -6.167 1.00 45.00 199 LEU A N 1
ATOM 1651 C CA . LEU A 1 199 ? -18.666 -16.516 -6.979 1.00 45.00 199 LEU A CA 1
ATOM 1652 C C . LEU A 1 199 ? -19.464 -17.660 -6.335 1.00 45.00 199 LEU A C 1
ATOM 1654 O O . LEU A 1 199 ? -20.654 -17.807 -6.606 1.00 45.00 199 LEU A O 1
ATOM 1658 N N . SER A 1 200 ? -18.836 -18.452 -5.462 1.00 50.44 200 SER A N 1
ATOM 1659 C CA . SER A 1 200 ? -19.499 -19.523 -4.707 1.00 50.44 200 SER A CA 1
ATOM 1660 C C . SER A 1 200 ? -20.230 -19.056 -3.439 1.00 50.44 200 SER A C 1
ATOM 1662 O O . SER A 1 200 ? -20.844 -19.878 -2.763 1.00 50.44 200 SER A O 1
ATOM 1664 N N . GLY A 1 201 ? -20.182 -17.758 -3.104 1.00 45.72 201 GLY A N 1
ATOM 1665 C CA . GLY A 1 201 ? -20.831 -17.216 -1.904 1.00 45.72 201 GLY A CA 1
ATOM 1666 C C . GLY A 1 201 ? -20.152 -17.623 -0.591 1.00 45.72 201 GLY A C 1
ATOM 1667 O O . GLY A 1 201 ? -20.774 -17.557 0.468 1.00 45.72 201 GLY A O 1
ATOM 1668 N N . LEU A 1 202 ? -18.890 -18.059 -0.636 1.00 45.00 202 LEU A N 1
ATOM 1669 C CA . LEU A 1 202 ? -18.134 -18.460 0.547 1.00 45.00 202 LEU A CA 1
ATOM 1670 C C . LEU A 1 202 ? -17.468 -17.237 1.200 1.00 45.00 202 LEU A C 1
ATOM 1672 O O . LEU A 1 202 ? -16.765 -16.475 0.539 1.00 45.00 202 LEU A O 1
ATOM 1676 N N . LYS A 1 203 ? -17.666 -17.061 2.508 1.00 50.38 203 LYS A N 1
ATOM 1677 C CA . LYS A 1 203 ? -16.973 -16.077 3.350 1.00 50.38 203 LYS A CA 1
ATOM 1678 C C . LYS A 1 203 ? -15.935 -16.759 4.228 1.00 50.38 203 LYS A C 1
ATOM 1680 O O . LYS A 1 203 ? -16.134 -17.879 4.694 1.00 50.38 203 LYS A O 1
ATOM 1685 N N . PHE A 1 204 ? -14.851 -16.047 4.505 1.00 42.69 204 PHE A N 1
ATOM 1686 C CA . PHE A 1 204 ? -13.912 -16.422 5.553 1.00 42.69 204 PHE A CA 1
ATOM 1687 C C . PHE A 1 204 ? -14.373 -15.793 6.866 1.00 42.69 204 PHE A C 1
ATOM 1689 O O . PHE A 1 204 ? -14.521 -14.578 6.957 1.00 42.69 204 PHE A O 1
ATOM 1696 N N . VAL A 1 205 ? -14.619 -16.626 7.871 1.00 49.91 205 VAL A N 1
ATOM 1697 C CA . VAL A 1 205 ? -14.943 -16.194 9.229 1.00 49.91 205 VAL A CA 1
ATOM 1698 C C . VAL A 1 205 ? -13.798 -16.607 10.132 1.00 49.91 205 VAL A C 1
ATOM 1700 O O . VAL A 1 205 ? -13.399 -17.771 10.162 1.00 49.91 205 VAL A O 1
ATOM 1703 N N . ILE A 1 206 ? -13.264 -15.631 10.855 1.00 44.56 206 ILE A N 1
ATOM 1704 C CA . ILE A 1 206 ? -12.306 -15.862 11.927 1.00 44.56 206 ILE A CA 1
ATOM 1705 C C . ILE A 1 206 ? -13.129 -16.068 13.195 1.00 44.56 206 ILE A C 1
ATOM 1707 O O . ILE A 1 206 ? -13.879 -15.177 13.597 1.00 44.56 206 ILE A O 1
ATOM 1711 N N . ASP A 1 207 ? -13.056 -17.263 13.781 1.00 66.12 207 ASP A N 1
ATOM 1712 C CA . ASP A 1 207 ? -13.764 -17.539 15.031 1.00 66.12 207 ASP A CA 1
ATOM 1713 C C . ASP A 1 207 ? -13.091 -16.860 16.237 1.00 66.12 207 ASP A C 1
ATOM 1715 O O . ASP A 1 207 ? -12.022 -16.257 16.133 1.00 66.12 207 ASP A O 1
ATOM 1719 N N . ALA A 1 208 ? -13.739 -16.934 17.402 1.00 50.91 208 ALA A N 1
ATOM 1720 C CA . ALA A 1 208 ? -13.241 -16.325 18.638 1.00 50.91 208 ALA A CA 1
ATOM 1721 C C . ALA A 1 208 ? -11.864 -16.861 19.087 1.00 50.91 208 ALA A C 1
ATOM 1723 O O . ALA A 1 208 ? -11.216 -16.229 19.919 1.00 50.91 208 ALA A O 1
ATOM 1724 N N . ASP A 1 209 ? -11.424 -17.990 18.524 1.00 63.31 209 ASP A N 1
ATOM 1725 C CA . ASP A 1 209 ? -10.136 -18.632 18.779 1.00 63.31 209 ASP A CA 1
ATOM 1726 C C . ASP A 1 209 ? -9.116 -18.357 17.648 1.00 63.31 209 ASP A C 1
ATOM 1728 O O . ASP A 1 209 ? -8.102 -19.047 17.542 1.00 63.31 209 ASP A O 1
ATOM 1732 N N . GLU A 1 210 ? -9.383 -17.359 16.796 1.00 51.91 210 GLU A N 1
ATOM 1733 C CA . GLU A 1 210 ? -8.566 -16.948 15.643 1.00 51.91 210 GLU A CA 1
ATOM 1734 C C . GLU A 1 210 ? -8.404 -18.018 14.544 1.00 51.91 210 GLU A C 1
ATOM 1736 O O . GLU A 1 210 ? -7.519 -17.914 13.687 1.00 51.91 210 GLU A O 1
ATOM 1741 N N . ASN A 1 211 ? -9.264 -19.041 14.502 1.00 49.44 211 ASN A N 1
ATOM 1742 C CA . ASN A 1 211 ? -9.227 -20.018 13.416 1.00 49.44 211 ASN A CA 1
ATOM 1743 C C . ASN A 1 211 ? -10.004 -19.502 12.208 1.00 49.44 211 ASN A C 1
ATOM 1745 O O . ASN A 1 211 ? -11.169 -19.115 12.309 1.00 49.44 211 ASN A O 1
ATOM 1749 N N . VAL A 1 212 ? -9.371 -19.564 11.038 1.00 44.47 212 VAL A N 1
ATOM 1750 C CA . VAL A 1 212 ? -10.009 -19.231 9.763 1.00 44.47 212 VAL A CA 1
ATOM 1751 C C . VAL A 1 212 ? -10.886 -20.403 9.328 1.00 44.47 212 VAL A C 1
ATOM 1753 O O . VAL A 1 212 ? -10.383 -21.490 9.035 1.00 44.47 212 VAL A O 1
ATOM 1756 N N . ARG A 1 213 ? -12.200 -20.186 9.259 1.00 53.66 213 ARG A N 1
ATOM 1757 C CA . ARG A 1 213 ? -13.171 -21.137 8.703 1.00 53.66 213 ARG A CA 1
ATOM 1758 C C . ARG A 1 213 ? -13.819 -20.546 7.460 1.00 53.66 213 ARG A C 1
ATOM 1760 O O . ARG A 1 213 ? -14.022 -19.340 7.367 1.00 53.66 213 ARG A O 1
ATOM 1767 N N . VAL A 1 214 ? -14.148 -21.403 6.502 1.00 49.75 214 VAL A N 1
ATOM 1768 C CA . VAL A 1 214 ? -14.874 -21.016 5.289 1.00 49.75 214 VAL A CA 1
ATOM 1769 C C . VAL A 1 214 ? -16.342 -21.377 5.492 1.00 49.75 214 VAL A C 1
ATOM 1771 O O . VAL A 1 214 ? -16.644 -22.541 5.748 1.00 49.75 214 VAL A O 1
ATOM 1774 N N . VAL A 1 215 ? -17.237 -20.397 5.408 1.00 60.91 215 VAL A N 1
ATOM 1775 C CA . VAL A 1 215 ? -18.689 -20.572 5.573 1.00 60.91 215 VAL A CA 1
ATOM 1776 C C . VAL A 1 215 ? -19.428 -20.158 4.311 1.00 60.91 215 VAL A C 1
ATOM 1778 O O . VAL A 1 215 ? -19.064 -19.186 3.654 1.00 60.91 215 VAL A O 1
ATOM 1781 N N . ASN A 1 216 ? -20.476 -20.899 3.962 1.00 70.69 216 ASN A N 1
ATOM 1782 C CA . ASN A 1 216 ? -21.341 -20.573 2.838 1.00 70.69 216 ASN A CA 1
ATOM 1783 C C . ASN A 1 216 ? -22.421 -19.580 3.278 1.00 70.69 216 ASN A C 1
ATOM 1785 O O . ASN A 1 216 ? -23.240 -19.895 4.138 1.00 70.69 216 ASN A O 1
ATOM 1789 N N . CYS A 1 217 ? -22.446 -18.389 2.671 1.00 54.34 217 CYS A N 1
ATOM 1790 C CA . CYS A 1 217 ? -23.413 -17.339 3.002 1.00 54.34 217 CYS A CA 1
ATOM 1791 C C . CYS A 1 217 ? -24.871 -17.791 2.819 1.00 54.34 217 CYS A C 1
ATOM 1793 O O . CYS A 1 217 ? -25.762 -17.238 3.461 1.00 54.34 217 CYS A O 1
ATOM 1795 N N . GLN A 1 218 ? -25.123 -18.787 1.963 1.00 57.78 218 GLN A N 1
ATOM 1796 C CA . GLN A 1 218 ? -26.462 -19.334 1.761 1.00 57.78 218 GLN A CA 1
ATOM 1797 C C . GLN A 1 218 ? -26.927 -20.167 2.971 1.00 57.78 218 GLN A C 1
ATOM 1799 O O . GLN A 1 218 ? -28.084 -20.075 3.368 1.00 57.78 218 GLN A O 1
ATOM 1804 N N . GLU A 1 219 ? -26.015 -20.903 3.617 1.00 60.00 219 GLU A N 1
ATOM 1805 C CA . GLU A 1 219 ? -26.325 -21.731 4.792 1.00 60.00 219 GLU A CA 1
ATOM 1806 C C . GLU A 1 219 ? -26.622 -20.885 6.042 1.00 60.00 219 GLU A C 1
ATOM 1808 O O . GLU A 1 219 ? -27.478 -21.261 6.845 1.00 60.00 219 GLU A O 1
ATOM 1813 N N . GLU A 1 220 ? -25.973 -19.723 6.202 1.00 55.88 220 GLU A N 1
ATOM 1814 C CA . GLU A 1 220 ? -26.276 -18.772 7.288 1.00 55.88 220 GLU A CA 1
ATOM 1815 C C . GLU A 1 220 ? -27.646 -18.099 7.112 1.00 55.88 220 GLU A C 1
ATOM 1817 O O . GLU A 1 220 ? -28.373 -17.911 8.088 1.00 55.88 220 GLU A O 1
ATOM 1822 N N . LEU A 1 221 ? -28.032 -17.770 5.875 1.00 53.78 221 LEU A N 1
ATOM 1823 C CA . LEU A 1 221 ? -29.365 -17.241 5.567 1.00 53.78 221 LEU A CA 1
ATOM 1824 C C . LEU A 1 221 ? -30.460 -18.276 5.853 1.00 53.78 221 LEU A C 1
ATOM 1826 O O . LEU A 1 221 ? -31.480 -17.946 6.461 1.00 53.78 221 LEU A O 1
ATOM 1830 N N . ASP A 1 222 ? -30.227 -19.534 5.479 1.00 58.88 222 ASP A N 1
ATOM 1831 C CA . ASP A 1 222 ? -31.185 -20.619 5.698 1.00 58.88 222 ASP A CA 1
ATOM 1832 C C . ASP A 1 222 ? -31.330 -20.973 7.190 1.00 58.88 222 ASP A C 1
ATOM 1834 O O . ASP A 1 222 ? -32.436 -21.247 7.662 1.00 58.88 222 ASP A O 1
ATOM 1838 N N . SER A 1 223 ? -30.246 -20.903 7.968 1.00 58.72 223 SER A N 1
ATOM 1839 C CA . SER A 1 223 ? -30.290 -21.134 9.421 1.00 58.72 223 SER A CA 1
ATOM 1840 C C . SER A 1 223 ? -30.867 -19.949 10.205 1.00 58.72 223 SER A C 1
ATOM 1842 O O . SER A 1 223 ? -31.629 -20.167 11.149 1.00 58.72 223 SER A O 1
ATOM 1844 N N . ALA A 1 224 ? -30.634 -18.706 9.771 1.00 56.69 224 ALA A N 1
ATOM 1845 C CA . ALA A 1 224 ? -31.288 -17.524 10.341 1.00 56.69 224 ALA A CA 1
ATOM 1846 C C . ALA A 1 224 ? -32.806 -17.481 10.074 1.00 56.69 224 ALA A C 1
ATOM 1848 O O . ALA A 1 224 ? -33.550 -16.904 10.863 1.00 56.69 224 ALA A O 1
ATOM 1849 N N . HIS A 1 225 ? -33.282 -18.098 8.989 1.00 56.84 225 HIS A N 1
ATOM 1850 C CA . HIS A 1 225 ? -34.715 -18.233 8.695 1.00 56.84 225 HIS A CA 1
ATOM 1851 C C . HIS A 1 225 ? -35.380 -19.453 9.349 1.00 56.84 225 HIS A C 1
ATOM 1853 O O . HIS A 1 225 ? -36.609 -19.529 9.383 1.00 56.84 225 HIS A O 1
ATOM 1859 N N . ALA A 1 226 ? -34.591 -20.389 9.881 1.00 60.09 226 ALA A N 1
ATOM 1860 C CA . ALA A 1 226 ? -35.076 -21.567 10.600 1.00 60.09 226 ALA A CA 1
ATOM 1861 C C . ALA A 1 226 ? -35.219 -21.358 12.124 1.00 60.09 226 ALA A C 1
ATOM 1863 O O . ALA A 1 226 ? -35.672 -22.278 12.810 1.00 60.09 226 ALA A O 1
ATOM 1864 N N . THR A 1 227 ? -34.841 -20.183 12.647 1.00 53.81 227 THR A N 1
ATOM 1865 C CA . THR A 1 227 ? -34.885 -19.831 14.081 1.00 53.81 227 THR A CA 1
ATOM 1866 C C . THR A 1 227 ? -35.971 -18.799 14.364 1.00 53.81 227 THR A C 1
ATOM 1868 O O . THR A 1 227 ? -36.634 -18.924 15.419 1.00 53.81 227 THR A O 1
#

Foldseek 3Di:
DDFDDFDCVLLPVADPLADVVLVVLVVQLVPDDPPDPSNVVSLVVSLVVLQVCLVVVSPLSSLLNLLSVQLRHQLPGPVLVVSLVSVVCCCVPHNHPVCVVVSVVSVVVLLCLECPHPDPVSVPRSSRRDPSSLLSSLSSVLVNCLQVLHPCLVVSLVSLVVSQVVQVPDPPVSCVPVVSVVSSVVSNVVSVVSVVCSVQQWHWDQDPVRDTDIDRPVVVVVVVVVD

Organism: Metarhizium acridum (strain CQMa 102) (NCBI:txid655827)

Nearest PDB structures (foldseek):
  8qah-assembly2_B  TM=2.761E-01  e=5.893E+00  synthetic construct

Secondary structure (DSSP, 8-state):
-PPPPP--TTSTTS-TT--HHHHHHHHHHHHSPTT-HHHHHHHHHHHHHHHHHHHTT-HHHHHHHHHHHHHHS-TTSHHHHHHHHHHHHHIIIII-GGGHHHHHHHHHHHHTT-TT-S-HHHHT-TTPPPHHHHHHHHHHHHHHHHHHT-TTHHHHHH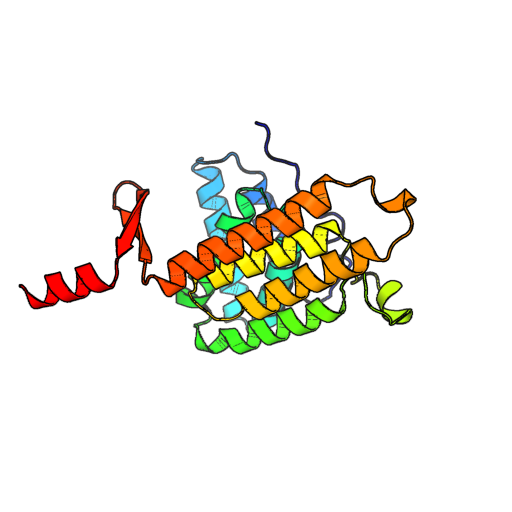HHHHHHHHHHTS-GGGTT-HHHHHHHHHHHHHHHHHHHHHHTTEEEEE-TTS-EEEEEHHHHHHHHH--

Radius of gyration: 18.75 Å; Cα contacts (8 Å, |Δi|>4): 220; chains: 1; bounding box: 53×38×49 Å

pLDDT: mean 75.45, std 17.14, range [41.97, 96.31]

Sequence (227 aa):
MAEQQIDFSRLRNRDELVIDELVNKFLLAADAPPRTPDRREKIIEFFSCIQHFSKTGHVLCVFTTLIRLASCIPHDHSWQRDLATVFEQMFENVVGWKKLDEFEKQLEKRWIFNPWCSDEQILNDIKTFQVDEWINLNAFVAGLYGELGRGFSSFASSGMSLALDTWNDKPEEWIHDEKIFDYCWRALDSMDEIEKKLLSGLKFVIDADENVRVVNCQEELDSAHAT

Solvent-accessible surface area (backbone atoms only — not comparable to full-atom values): 12768 Å² total; per-residue (Å²): 131,84,80,80,86,68,65,62,89,66,61,70,85,44,41,94,49,48,48,66,67,50,51,53,32,43,49,56,22,67,74,32,59,85,98,36,72,67,23,53,52,29,45,50,51,27,51,52,41,52,47,51,40,45,75,73,72,38,44,68,26,50,46,48,31,52,54,55,52,38,17,40,37,53,66,87,40,70,61,44,58,55,50,41,50,53,50,51,51,39,29,74,76,68,70,35,69,90,46,46,68,59,45,52,55,51,50,54,69,53,56,69,32,43,74,79,50,90,48,70,70,53,68,70,36,80,61,36,35,51,69,67,32,45,51,10,32,40,45,38,51,37,52,45,27,57,76,66,76,43,86,52,47,64,56,34,50,48,56,47,48,51,54,52,55,61,52,72,74,51,66,78,86,70,62,82,52,57,65,58,58,55,42,55,49,50,53,48,53,48,46,53,53,46,48,53,38,56,75,65,43,47,44,81,43,68,46,99,83,71,47,79,42,82,42,50,56,66,59,55,53,53,52,65,71,73,108

Mean predicted aligned error: 11.75 Å